Protein AF-0000000080868496 (afdb_homodimer)

Sequence (216 aa):
MDISNVIDEIHELNLTYLLLAQRLISEDRVAAKFRLKIDDEMADLLQELNARQLMKLSRVNQLLCHFGHDSAEQLRQLTHNPREQGLTQFHASLLMASQPAAATATERMDISNVIDEIHELNLTYLLLAQRLISEDRVAAKFRLKIDDEMADLLQELNARQLMKLSRVNQLLCHFGHDSAEQLRQLTHNPREQGLTQFHASLLMASQPAAATATER

Foldseek 3Di:
DPPVVVLVVQLVVQLVVLVVLLVLCVVPVVVSCLVVVHDPVVSVVSVPDDPVNSSVRSNDSDHPDDDPPDDPVNVCCVPVDPVCVVVVVVCVVVVSVPPPDPPPPPPD/DDPVVVLVVQLVVQLVVLVVLLVLCVVPVVVSCLVVVHDPVVSVVSVPDDPVNSSVRSNDSDHPDDDPPDDPVNVCCVPVDPVVVVVVVVVVVVVSVPPPDPPPPPPD

Radius of gyration: 18.24 Å; Cα contacts (8 Å, |Δi|>4): 198; chains: 2; bounding box: 50×51×53 Å

Structure (mmCIF, N/CA/C/O backbone):
data_AF-0000000080868496-model_v1
#
loop_
_entity.id
_entity.type
_entity.pdbx_description
1 polymer 'Flagellar transcriptional regulator FlhD'
#
loop_
_atom_site.group_PDB
_atom_site.id
_atom_site.type_symbol
_atom_site.label_atom_id
_atom_site.label_alt_id
_atom_site.label_comp_id
_atom_site.label_asym_id
_atom_site.label_entity_id
_atom_site.label_seq_id
_atom_site.pdbx_PDB_ins_code
_atom_site.Cartn_x
_atom_site.Cartn_y
_atom_site.Cartn_z
_atom_site.occupancy
_atom_site.B_iso_or_equiv
_atom_site.auth_seq_id
_atom_site.auth_comp_id
_atom_site.auth_asym_id
_atom_site.auth_atom_id
_atom_site.pdbx_PDB_model_num
ATOM 1 N N . MET A 1 1 ? -11.477 20.047 -4.902 1 35.28 1 MET A N 1
ATOM 2 C CA . MET A 1 1 ? -10.82 18.766 -5.059 1 35.28 1 MET A CA 1
ATOM 3 C C . MET A 1 1 ? -11.836 17.625 -5.062 1 35.28 1 MET A C 1
ATOM 5 O O . MET A 1 1 ? -12.609 17.469 -4.117 1 35.28 1 MET A O 1
ATOM 9 N N . ASP A 1 2 ? -12.438 17.188 -6.16 1 50.59 2 ASP A N 1
ATOM 10 C CA . ASP A 1 2 ? -13.602 16.359 -6.426 1 50.59 2 ASP A CA 1
ATOM 11 C C . ASP A 1 2 ? -13.406 14.945 -5.859 1 50.59 2 ASP A C 1
ATOM 13 O O . ASP A 1 2 ? -12.328 14.359 -6 1 50.59 2 ASP A O 1
ATOM 17 N N . ILE A 1 3 ? -14.039 14.578 -4.711 1 55.16 3 ILE A N 1
ATOM 18 C 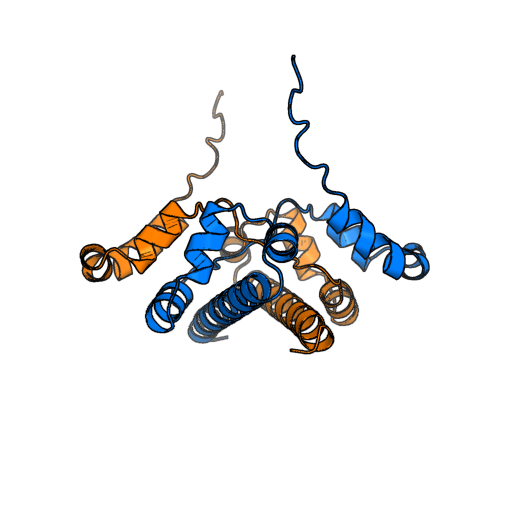CA . ILE A 1 3 ? -14.141 13.273 -4.07 1 55.16 3 ILE A CA 1
ATOM 19 C C . ILE A 1 3 ? -13.953 12.172 -5.109 1 55.16 3 ILE A C 1
ATOM 21 O O . ILE A 1 3 ? -13.305 11.164 -4.84 1 55.16 3 ILE A O 1
ATOM 25 N N . SER A 1 4 ? -14.359 12.391 -6.375 1 62.69 4 SER A N 1
ATOM 26 C CA . SER A 1 4 ? -14.266 11.406 -7.453 1 62.69 4 SER A CA 1
ATOM 27 C C . SER A 1 4 ? -12.812 11.125 -7.816 1 62.69 4 SER A C 1
ATOM 29 O O . SER A 1 4 ? -12.453 9.984 -8.102 1 62.69 4 SER A O 1
ATOM 31 N N . ASN A 1 5 ? -12.023 12.023 -7.406 1 85.56 5 ASN A N 1
ATOM 32 C CA . ASN A 1 5 ? -10.625 11.883 -7.82 1 85.56 5 ASN A CA 1
ATOM 33 C C . ASN A 1 5 ? -9.844 11 -6.855 1 85.56 5 ASN A C 1
ATOM 35 O O . ASN A 1 5 ? -9.039 10.172 -7.281 1 85.56 5 ASN A O 1
ATOM 39 N N . VAL A 1 6 ? -10.367 10.969 -5.652 1 89.25 6 VAL A N 1
ATOM 40 C CA . VAL A 1 6 ? -9.656 10.195 -4.633 1 89.25 6 VAL A CA 1
ATOM 41 C C . VAL A 1 6 ? -9.953 8.711 -4.809 1 89.25 6 VAL A C 1
ATOM 43 O O . VAL A 1 6 ? -9.047 7.879 -4.734 1 89.25 6 VAL A O 1
ATOM 46 N N . ILE A 1 7 ? -11.18 8.438 -5.062 1 90.94 7 ILE A N 1
ATOM 47 C CA . ILE A 1 7 ? -11.586 7.043 -5.207 1 90.94 7 ILE A CA 1
ATOM 48 C C . ILE A 1 7 ? -10.906 6.43 -6.43 1 90.94 7 ILE A C 1
ATOM 50 O O . ILE A 1 7 ? -10.461 5.281 -6.391 1 90.94 7 ILE A O 1
ATOM 54 N N . ASP A 1 8 ? -10.82 7.191 -7.426 1 92.88 8 ASP A N 1
ATOM 55 C CA . ASP A 1 8 ? -10.141 6.703 -8.617 1 92.88 8 ASP A CA 1
ATOM 56 C C . ASP A 1 8 ? -8.664 6.441 -8.344 1 92.88 8 ASP A C 1
ATOM 58 O O . ASP A 1 8 ? -8.086 5.473 -8.844 1 92.88 8 ASP A O 1
ATOM 62 N N . GLU A 1 9 ? -8.102 7.297 -7.59 1 93.5 9 GLU A N 1
ATOM 63 C CA . GLU A 1 9 ? -6.695 7.129 -7.23 1 93.5 9 GLU A CA 1
ATOM 64 C C . GLU A 1 9 ? -6.492 5.891 -6.359 1 93.5 9 GLU A C 1
ATOM 66 O O . GLU A 1 9 ? -5.488 5.184 -6.5 1 93.5 9 GLU A O 1
ATOM 71 N N . ILE A 1 10 ? -7.445 5.656 -5.551 1 94.44 10 ILE A N 1
ATOM 72 C CA . ILE A 1 10 ? -7.391 4.477 -4.695 1 94.44 10 ILE A CA 1
ATOM 73 C C . ILE A 1 10 ? -7.469 3.215 -5.555 1 94.44 10 ILE A C 1
ATOM 75 O O . ILE A 1 10 ? -6.691 2.279 -5.367 1 94.44 10 ILE A O 1
ATOM 79 N N . HIS A 1 11 ? -8.352 3.266 -6.492 1 94.88 11 HIS A N 1
ATOM 80 C CA . HIS A 1 11 ? -8.5 2.121 -7.383 1 94.88 11 HIS A CA 1
ATOM 81 C C . HIS A 1 11 ? -7.211 1.847 -8.148 1 94.88 11 HIS A C 1
ATOM 83 O O . HIS A 1 11 ? -6.805 0.692 -8.297 1 94.88 11 HIS A O 1
ATOM 89 N N . GLU A 1 12 ? -6.609 2.898 -8.594 1 94.81 12 GLU A N 1
ATOM 90 C CA . GLU A 1 12 ? -5.371 2.775 -9.359 1 94.81 12 GLU A CA 1
ATOM 91 C C . GLU A 1 12 ? -4.234 2.246 -8.492 1 94.81 12 GLU A C 1
ATOM 93 O O . GLU A 1 12 ? -3.469 1.38 -8.914 1 94.81 12 GLU A O 1
ATOM 98 N N . LEU A 1 13 ? -4.168 2.764 -7.344 1 95.94 13 LEU A N 1
ATOM 99 C CA . 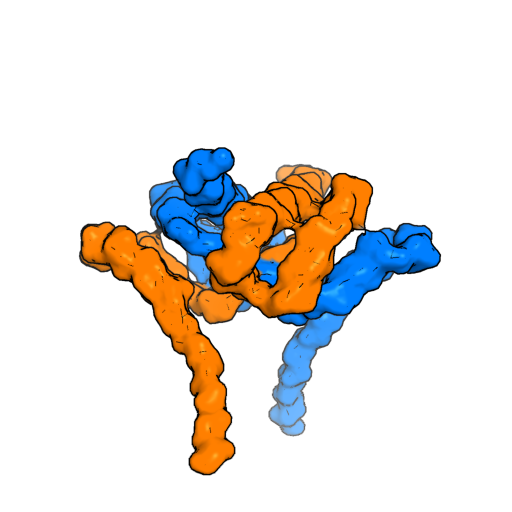LEU A 1 13 ? -3.146 2.32 -6.402 1 95.94 13 LEU A CA 1
ATOM 100 C C . LEU A 1 13 ? -3.338 0.85 -6.043 1 95.94 13 LEU A C 1
ATOM 102 O O . LEU A 1 13 ? -2.373 0.081 -6.031 1 95.94 13 LEU A O 1
ATOM 106 N N . ASN A 1 14 ? -4.562 0.486 -5.773 1 95.06 14 ASN A N 1
ATOM 107 C CA . ASN A 1 14 ? -4.879 -0.911 -5.492 1 95.06 14 ASN A CA 1
ATOM 108 C C . ASN A 1 14 ? -4.438 -1.824 -6.633 1 95.06 14 ASN A C 1
ATOM 110 O O . ASN A 1 14 ? -3.777 -2.838 -6.402 1 95.06 14 ASN A O 1
ATOM 114 N N . LEU A 1 15 ? -4.766 -1.404 -7.824 1 96.25 15 LEU A N 1
ATOM 115 C CA . LEU A 1 15 ? -4.465 -2.244 -8.977 1 96.25 15 LEU A CA 1
ATOM 116 C C . LEU A 1 15 ? -2.959 -2.363 -9.188 1 96.25 15 LEU A C 1
ATOM 118 O O . LEU A 1 15 ? -2.445 -3.461 -9.422 1 96.25 15 LEU A O 1
ATOM 122 N N . THR A 1 16 ? -2.27 -1.276 -9.117 1 95.69 16 THR A N 1
ATOM 123 C CA . THR A 1 16 ? -0.823 -1.269 -9.297 1 95.69 16 THR A CA 1
ATOM 124 C C . THR A 1 16 ? -0.143 -2.158 -8.258 1 95.69 16 THR A C 1
ATOM 126 O O . THR A 1 16 ? 0.798 -2.887 -8.578 1 95.69 16 THR A O 1
ATOM 129 N N . TYR A 1 17 ? -0.612 -2.109 -7.074 1 96.19 17 TYR A N 1
ATOM 130 C CA . TYR A 1 17 ? -0.052 -2.938 -6.012 1 96.19 17 TYR A CA 1
ATOM 131 C C . TYR A 1 17 ? -0.265 -4.418 -6.305 1 96.19 17 TYR A C 1
ATOM 133 O O . TYR A 1 17 ? 0.657 -5.223 -6.16 1 96.19 17 TYR A O 1
ATOM 141 N N . LEU A 1 18 ? -1.413 -4.758 -6.707 1 96.88 18 LEU A N 1
ATOM 142 C CA . LEU A 1 18 ? -1.754 -6.148 -6.984 1 96.88 18 LEU A CA 1
ATOM 143 C C . LEU A 1 18 ? -0.93 -6.691 -8.148 1 96.88 18 LEU A C 1
ATOM 145 O O . LEU A 1 18 ? -0.422 -7.812 -8.086 1 96.88 18 LEU A O 1
ATOM 149 N N . LEU A 1 19 ? -0.792 -5.898 -9.188 1 96.62 19 LEU A N 1
ATOM 150 C CA . LEU A 1 19 ? -0.004 -6.305 -10.344 1 96.62 19 LEU A CA 1
ATOM 151 C C . LEU A 1 19 ? 1.465 -6.473 -9.969 1 96.62 19 LEU A C 1
ATOM 153 O O . LEU A 1 19 ? 2.107 -7.445 -10.383 1 96.62 19 LEU A O 1
ATOM 157 N N . LEU A 1 20 ? 1.937 -5.59 -9.164 1 96.12 20 LEU A N 1
ATOM 158 C CA . LEU A 1 20 ? 3.316 -5.691 -8.703 1 96.12 20 LEU A CA 1
ATOM 159 C C . LEU A 1 20 ? 3.516 -6.945 -7.855 1 96.12 20 LEU A C 1
ATOM 161 O O . LEU A 1 20 ? 4.508 -7.66 -8.023 1 96.12 20 LEU A O 1
ATOM 165 N N . ALA A 1 21 ? 2.566 -7.152 -6.98 1 96.56 21 ALA A N 1
ATOM 166 C CA . ALA A 1 21 ? 2.639 -8.336 -6.129 1 96.56 21 ALA A CA 1
ATOM 167 C C . ALA A 1 21 ? 2.693 -9.609 -6.965 1 96.56 21 ALA A C 1
ATOM 169 O O . ALA A 1 21 ? 3.51 -10.5 -6.703 1 96.56 21 ALA A O 1
ATOM 170 N N . GLN A 1 22 ? 1.871 -9.688 -7.887 1 96.31 22 GLN A N 1
ATOM 171 C CA . GLN A 1 22 ? 1.854 -10.852 -8.766 1 96.31 22 GLN A CA 1
ATOM 172 C C . GLN A 1 22 ? 3.186 -11.016 -9.492 1 96.31 22 GLN A C 1
ATOM 174 O O . GLN A 1 22 ? 3.719 -12.125 -9.578 1 96.31 22 GLN A O 1
ATOM 179 N N . ARG A 1 23 ? 3.648 -9.969 -10.008 1 94.94 23 ARG A N 1
ATOM 180 C CA . ARG A 1 23 ? 4.926 -10.008 -10.711 1 94.94 23 ARG A CA 1
ATOM 181 C C . ARG A 1 23 ? 6.051 -10.461 -9.789 1 94.94 23 ARG A C 1
ATOM 183 O O . ARG A 1 23 ? 6.867 -11.305 -10.164 1 94.94 23 ARG A O 1
ATOM 190 N N . LEU A 1 24 ? 6.086 -9.898 -8.594 1 95.81 24 LEU A N 1
ATOM 191 C CA . LEU A 1 24 ? 7.113 -10.266 -7.625 1 95.81 24 LEU A CA 1
ATOM 192 C C . LEU A 1 24 ? 7.039 -11.75 -7.289 1 95.81 24 LEU A C 1
ATOM 194 O O . LEU A 1 24 ? 8.07 -12.422 -7.199 1 95.81 24 LEU A O 1
ATOM 198 N N . ILE A 1 25 ? 5.859 -12.195 -7.121 1 96.94 25 ILE A N 1
ATOM 199 C CA . ILE A 1 25 ? 5.652 -13.602 -6.766 1 96.94 25 ILE A CA 1
ATOM 200 C C . ILE A 1 25 ? 6.094 -14.492 -7.922 1 96.94 25 ILE A C 1
ATOM 202 O O . ILE A 1 25 ? 6.719 -15.531 -7.703 1 96.94 25 ILE A O 1
ATOM 206 N N . SER A 1 26 ? 5.82 -14.094 -9.125 1 95.75 26 SER A N 1
ATOM 207 C CA . SER A 1 26 ? 6.164 -14.875 -10.305 1 95.75 26 SER A CA 1
ATOM 208 C C . SER A 1 26 ? 7.676 -14.922 -10.516 1 95.75 26 SER A C 1
ATOM 210 O O . SER A 1 26 ? 8.211 -15.93 -10.977 1 95.75 26 SER A O 1
ATOM 212 N N . GLU A 1 27 ? 8.328 -13.867 -10.195 1 94.06 27 GLU A N 1
ATOM 213 C CA . GLU A 1 27 ? 9.773 -13.781 -10.398 1 94.06 27 GLU A CA 1
ATOM 214 C C . GLU A 1 27 ? 10.523 -14.57 -9.328 1 94.06 27 GLU A C 1
ATOM 216 O O . GLU A 1 27 ? 11.406 -15.367 -9.648 1 94.06 27 GLU A O 1
ATOM 221 N N . ASP A 1 28 ? 10.227 -14.273 -8.086 1 95.75 28 ASP A N 1
ATOM 222 C CA . ASP A 1 28 ? 10.82 -14.945 -6.938 1 95.75 28 ASP A CA 1
ATOM 223 C C . ASP A 1 28 ? 9.844 -14.984 -5.766 1 95.75 28 ASP A C 1
ATOM 225 O O . ASP A 1 28 ? 9.758 -14.039 -4.984 1 95.75 28 ASP A O 1
ATOM 229 N N . ARG A 1 29 ? 9.219 -16.062 -5.629 1 96.19 29 ARG A N 1
ATOM 230 C CA . ARG A 1 29 ? 8.141 -16.219 -4.652 1 96.19 29 ARG A CA 1
ATOM 231 C C . ARG A 1 29 ? 8.648 -15.969 -3.236 1 96.19 29 ARG A C 1
ATOM 233 O O . ARG A 1 29 ? 8 -15.289 -2.443 1 96.19 29 ARG A O 1
ATOM 240 N N . VAL A 1 30 ? 9.805 -16.578 -2.957 1 96.19 30 VAL A N 1
ATOM 241 C CA . VAL A 1 30 ? 10.352 -16.5 -1.604 1 96.19 30 VAL A CA 1
ATOM 242 C C . VAL A 1 30 ? 10.68 -15.055 -1.266 1 96.19 30 VAL A C 1
ATOM 244 O O . VAL A 1 30 ? 10.266 -14.547 -0.218 1 96.19 30 VAL A O 1
ATOM 247 N N . ALA A 1 31 ? 11.312 -14.438 -2.129 1 94.38 31 ALA A N 1
ATOM 248 C CA . ALA A 1 31 ? 11.656 -13.031 -1.912 1 94.38 31 ALA A CA 1
ATOM 249 C C . ALA A 1 31 ? 10.406 -12.164 -1.853 1 94.38 31 ALA A C 1
ATOM 251 O O . ALA A 1 31 ? 10.328 -11.227 -1.056 1 94.38 31 ALA A O 1
ATOM 252 N N . ALA A 1 32 ? 9.445 -12.5 -2.703 1 95.62 32 ALA A N 1
ATOM 253 C CA . ALA A 1 32 ? 8.203 -11.727 -2.777 1 95.62 32 ALA A CA 1
ATOM 254 C C . ALA A 1 32 ? 7.457 -11.758 -1.448 1 95.62 32 ALA A C 1
ATOM 256 O O . ALA A 1 32 ? 6.965 -10.734 -0.98 1 95.62 32 ALA A O 1
ATOM 257 N N . LYS A 1 33 ? 7.445 -12.883 -0.856 1 95.62 33 LYS A N 1
ATOM 258 C CA . LYS A 1 33 ? 6.727 -13.023 0.408 1 95.62 33 LYS A CA 1
ATOM 259 C C . LYS A 1 33 ? 7.352 -12.148 1.494 1 95.62 33 LYS A C 1
ATOM 261 O O . LYS A 1 33 ? 6.641 -11.562 2.311 1 95.62 33 LYS A O 1
ATOM 266 N N . PHE A 1 34 ? 8.602 -12.055 1.455 1 92.19 34 PHE A N 1
ATOM 267 C CA . PHE A 1 34 ? 9.297 -11.227 2.432 1 92.19 34 PHE A CA 1
ATOM 268 C C . PHE A 1 34 ? 9.086 -9.742 2.137 1 92.19 34 PHE A C 1
ATOM 270 O O . PHE A 1 34 ? 8.852 -8.953 3.049 1 92.19 34 PHE A O 1
ATOM 277 N N . ARG A 1 35 ? 9.133 -9.391 0.815 1 90.56 35 ARG A N 1
ATOM 278 C CA . ARG A 1 35 ? 8.992 -7.996 0.423 1 90.56 35 ARG A CA 1
ATOM 279 C C . ARG A 1 35 ? 7.574 -7.496 0.682 1 90.56 35 ARG A C 1
ATOM 281 O O . ARG A 1 35 ? 7.383 -6.371 1.148 1 90.56 35 ARG A O 1
ATOM 288 N N . LEU A 1 36 ? 6.652 -8.344 0.394 1 93.94 36 LEU A N 1
ATOM 289 C CA . LEU A 1 36 ? 5.242 -7.992 0.505 1 93.94 36 LEU A CA 1
ATOM 290 C C . LEU A 1 36 ? 4.723 -8.266 1.913 1 93.94 36 LEU A C 1
ATOM 292 O O . LEU A 1 36 ? 3.623 -7.836 2.268 1 93.94 36 LEU A O 1
ATOM 296 N N . LYS A 1 37 ? 5.414 -8.984 2.68 1 91.38 37 LYS A N 1
ATOM 297 C CA . LYS A 1 37 ? 5.043 -9.406 4.027 1 91.38 37 LYS A CA 1
ATOM 298 C C . LYS A 1 37 ? 3.77 -10.242 4.016 1 91.38 37 LYS A C 1
ATOM 300 O O . LYS A 1 37 ? 2.824 -9.953 4.75 1 91.38 37 LYS A O 1
ATOM 305 N N . ILE A 1 38 ? 3.801 -11.242 3.275 1 94.44 38 ILE A N 1
ATOM 306 C CA . ILE A 1 38 ? 2.629 -12.102 3.139 1 94.44 38 ILE A CA 1
ATOM 307 C C . ILE A 1 38 ? 3.029 -13.555 3.355 1 94.44 38 ILE A C 1
ATOM 309 O O . ILE A 1 38 ? 4.203 -13.906 3.223 1 94.44 38 ILE A O 1
ATOM 313 N N . ASP A 1 39 ? 2.012 -14.305 3.752 1 94.44 39 ASP A N 1
ATOM 314 C CA . ASP A 1 39 ? 2.262 -15.727 3.947 1 94.44 39 ASP A CA 1
ATOM 315 C C . ASP A 1 39 ? 1.981 -16.516 2.67 1 94.44 39 ASP A C 1
ATOM 317 O O . ASP A 1 39 ? 1.651 -15.93 1.635 1 94.44 39 ASP A O 1
ATOM 321 N N . ASP A 1 40 ? 2.168 -17.859 2.727 1 96 40 ASP A N 1
ATOM 322 C CA . ASP A 1 40 ? 2.006 -18.734 1.564 1 96 40 ASP A CA 1
ATOM 323 C C . ASP A 1 40 ? 0.576 -18.672 1.032 1 96 40 ASP A C 1
ATOM 325 O O . ASP A 1 40 ? 0.359 -18.688 -0.181 1 96 40 ASP A O 1
ATOM 329 N N . GLU A 1 41 ? -0.303 -18.562 1.937 1 95.06 41 GLU A N 1
ATOM 330 C CA . GLU A 1 41 ? -1.706 -18.547 1.535 1 95.06 41 GLU A CA 1
ATOM 331 C C . GLU A 1 41 ? -2.027 -17.297 0.72 1 95.06 41 GLU A C 1
ATOM 333 O O . GLU A 1 41 ? -2.688 -17.375 -0.319 1 95.06 41 GLU A O 1
ATOM 338 N N . MET A 1 42 ? -1.575 -16.219 1.188 1 95.94 42 MET A N 1
ATOM 339 C CA . MET A 1 42 ? -1.793 -14.961 0.478 1 95.94 42 MET A CA 1
ATOM 340 C C . MET A 1 42 ? -1.063 -14.961 -0.862 1 95.94 42 MET A C 1
ATOM 342 O O . MET A 1 42 ? -1.607 -14.5 -1.869 1 95.94 42 MET A O 1
ATOM 346 N N . ALA A 1 43 ? 0.139 -15.477 -0.84 1 97 43 ALA A N 1
ATOM 347 C CA . ALA A 1 43 ? 0.896 -15.562 -2.088 1 97 43 ALA A CA 1
ATOM 348 C C . ALA A 1 43 ? 0.158 -16.406 -3.123 1 97 43 ALA A C 1
ATOM 350 O O . ALA A 1 43 ? 0.09 -16.031 -4.297 1 97 43 ALA A O 1
ATOM 351 N N . ASP A 1 44 ? -0.397 -17.516 -2.705 1 96.75 44 ASP A N 1
ATOM 352 C CA . ASP A 1 44 ? -1.158 -18.375 -3.6 1 96.75 44 ASP A CA 1
ATOM 353 C C . ASP A 1 44 ? -2.371 -17.656 -4.172 1 96.75 44 ASP A C 1
ATOM 355 O O . ASP A 1 44 ? -2.633 -17.719 -5.375 1 96.75 44 ASP A O 1
ATOM 359 N N . LEU A 1 45 ? -3.049 -16.984 -3.314 1 95.94 45 LEU A N 1
ATOM 360 C CA . LEU A 1 45 ? -4.234 -16.25 -3.742 1 95.94 45 LEU A CA 1
ATOM 361 C C . LEU A 1 45 ? -3.875 -15.203 -4.785 1 95.94 45 LEU A C 1
ATOM 363 O O . LEU A 1 45 ? -4.48 -15.156 -5.859 1 95.94 45 LEU A O 1
ATOM 367 N N . LEU A 1 46 ? -2.945 -14.383 -4.473 1 96.62 46 LEU A N 1
ATOM 368 C CA . LEU A 1 46 ? -2.561 -13.289 -5.359 1 96.62 46 LEU A CA 1
ATOM 369 C C . LEU A 1 46 ? -2.08 -13.82 -6.703 1 96.62 46 LEU A C 1
ATOM 371 O O . LEU A 1 46 ? -2.357 -13.227 -7.746 1 96.62 46 LEU A O 1
ATOM 375 N N . GLN A 1 47 ? -1.388 -14.852 -6.668 1 97 47 GLN A N 1
ATOM 376 C CA . GLN A 1 47 ? -0.846 -15.438 -7.887 1 97 47 GLN A CA 1
ATOM 377 C C . GLN A 1 47 ? -1.96 -15.977 -8.781 1 97 47 GLN A C 1
ATOM 379 O O . GLN A 1 47 ? -1.833 -15.969 -10.008 1 97 47 GLN A O 1
ATOM 384 N N . GLU A 1 48 ? -2.973 -16.297 -8.188 1 95.62 48 GLU A N 1
ATOM 385 C CA . GLU A 1 48 ? -4.031 -16.969 -8.93 1 95.62 48 GLU A CA 1
ATOM 386 C C . GLU A 1 48 ? -5.051 -15.984 -9.469 1 95.62 48 GLU A C 1
ATOM 388 O O . GLU A 1 48 ? -5.871 -16.328 -10.328 1 95.62 48 GLU A O 1
ATOM 393 N N . LEU A 1 49 ? -5.047 -14.836 -8.969 1 95.56 49 LEU A N 1
ATOM 394 C CA . LEU A 1 49 ? -6.02 -13.852 -9.43 1 95.56 49 LEU A CA 1
ATOM 395 C C . LEU A 1 49 ? -5.852 -13.57 -10.914 1 95.56 49 LEU A C 1
ATOM 397 O O . LEU A 1 49 ? -4.734 -13.336 -11.391 1 95.56 49 LEU A O 1
ATOM 401 N N . ASN A 1 50 ? -6.883 -13.641 -11.656 1 95.06 50 ASN A N 1
ATOM 402 C CA . ASN A 1 50 ? -6.863 -13.242 -13.062 1 95.06 50 ASN A CA 1
ATOM 403 C C . ASN A 1 50 ? -7.191 -11.766 -13.227 1 95.06 50 ASN A C 1
ATOM 405 O O . ASN A 1 50 ? -7.441 -11.062 -12.25 1 95.06 50 ASN A O 1
ATOM 409 N N . ALA A 1 51 ? -7.191 -11.344 -14.422 1 94 51 ALA A N 1
ATOM 410 C CA . ALA A 1 51 ? -7.355 -9.914 -14.703 1 94 51 ALA A CA 1
ATOM 411 C C . ALA A 1 51 ? -8.688 -9.398 -14.156 1 94 51 ALA A C 1
ATOM 413 O O . ALA A 1 51 ? -8.742 -8.32 -13.562 1 94 51 ALA A O 1
ATOM 414 N N . ARG A 1 52 ? -9.727 -10.156 -14.297 1 93.94 52 ARG A N 1
ATOM 415 C CA . ARG A 1 52 ? -11.055 -9.75 -13.836 1 93.94 52 ARG A CA 1
ATOM 416 C C . ARG A 1 52 ? -11.086 -9.625 -12.312 1 93.94 52 ARG A C 1
ATOM 418 O O . ARG A 1 52 ? -11.641 -8.664 -11.781 1 93.94 52 ARG A O 1
ATOM 425 N N . GLN A 1 53 ? -10.523 -10.578 -11.633 1 93.81 53 GLN A N 1
ATOM 426 C CA . GLN A 1 53 ? -10.5 -10.586 -10.18 1 93.81 53 GLN A CA 1
ATOM 427 C C . GLN A 1 53 ? -9.633 -9.453 -9.633 1 93.81 53 GLN A C 1
ATOM 429 O O . GLN A 1 53 ? -9.961 -8.844 -8.617 1 93.81 53 GLN A O 1
ATOM 434 N N . LEU A 1 54 ? -8.516 -9.219 -10.336 1 96 54 LEU A N 1
ATOM 435 C CA . LEU A 1 54 ? -7.656 -8.102 -9.977 1 96 54 LEU A CA 1
ATOM 436 C C . LEU A 1 54 ? -8.422 -6.781 -10.055 1 96 54 LEU A C 1
ATOM 438 O O . LEU A 1 54 ? -8.336 -5.949 -9.148 1 96 54 LEU A O 1
ATOM 442 N N . MET A 1 55 ? -9.141 -6.602 -11.117 1 95.62 55 MET A N 1
ATOM 443 C CA . MET A 1 55 ? -9.914 -5.379 -11.312 1 95.62 55 MET A CA 1
ATOM 444 C C . MET A 1 55 ? -11.008 -5.246 -10.258 1 95.62 55 MET A C 1
ATOM 446 O O . MET A 1 55 ? -11.219 -4.164 -9.711 1 95.62 55 MET A O 1
ATOM 450 N N . LYS A 1 56 ? -11.594 -6.316 -10.008 1 93.81 56 LYS A N 1
ATOM 451 C CA . LYS A 1 56 ? -12.648 -6.312 -9 1 93.81 56 LYS A CA 1
ATOM 452 C C . LYS A 1 56 ? -12.109 -5.91 -7.633 1 93.81 56 LYS A C 1
ATOM 454 O O . LYS A 1 56 ? -12.672 -5.043 -6.965 1 93.81 56 LYS A O 1
ATOM 459 N N . LEU A 1 57 ? -11.094 -6.512 -7.277 1 94 57 LEU A N 1
ATOM 460 C CA . LEU A 1 57 ? -10.477 -6.242 -5.984 1 94 57 LEU A CA 1
ATOM 461 C C . LEU A 1 57 ? -9.938 -4.816 -5.922 1 94 57 LEU A C 1
ATOM 463 O O . LEU A 1 57 ? -9.953 -4.188 -4.859 1 94 57 LEU A O 1
ATOM 467 N N . SER A 1 58 ? -9.453 -4.301 -7.094 1 95 58 SER A N 1
ATOM 468 C CA . SER A 1 58 ? -8.859 -2.967 -7.129 1 95 58 SER A CA 1
ATOM 469 C C . SER A 1 58 ? -9.922 -1.884 -6.977 1 95 58 SER A C 1
ATOM 471 O O . SER A 1 58 ? -9.617 -0.748 -6.613 1 95 58 SER A O 1
ATOM 473 N N . ARG A 1 59 ? -11.188 -2.221 -7.184 1 92.19 59 ARG A N 1
ATOM 474 C CA . ARG A 1 59 ? -12.25 -1.221 -7.25 1 92.19 59 ARG A CA 1
ATOM 475 C C . ARG A 1 59 ? -12.961 -1.092 -5.91 1 92.19 59 ARG A C 1
ATOM 477 O O . ARG A 1 59 ? -14 -0.428 -5.816 1 92.19 59 ARG A O 1
ATOM 484 N N . VAL A 1 60 ? -12.383 -1.719 -4.945 1 86.62 60 VAL A N 1
ATOM 485 C CA . VAL A 1 60 ? -12.922 -1.471 -3.611 1 86.62 60 VAL A CA 1
ATOM 486 C C . VAL A 1 60 ? -12.633 -0.031 -3.195 1 86.62 60 VAL A C 1
ATOM 488 O O . VAL A 1 60 ? -11.609 0.537 -3.582 1 86.62 60 VAL A O 1
ATOM 491 N N . ASN A 1 61 ? -13.484 0.617 -2.447 1 86.06 61 ASN A N 1
ATOM 492 C CA . ASN A 1 61 ? -13.367 2.027 -2.096 1 86.06 61 ASN A CA 1
ATOM 493 C C . ASN A 1 61 ? -12.398 2.236 -0.933 1 86.06 61 ASN A C 1
ATOM 495 O O . ASN A 1 61 ? -12.25 3.355 -0.439 1 86.06 61 ASN A O 1
ATOM 499 N N . GLN A 1 62 ? -11.742 1.097 -0.617 1 87.69 62 GLN A N 1
ATOM 500 C CA . GLN A 1 62 ? -10.773 1.182 0.466 1 87.69 62 GLN A CA 1
ATOM 501 C C . GLN A 1 62 ? -9.383 0.772 -0.013 1 87.69 62 GLN A C 1
ATOM 503 O O . GLN A 1 62 ? -9.25 -0.011 -0.957 1 87.69 62 GLN A O 1
ATOM 508 N N . LEU A 1 63 ? -8.422 1.355 0.613 1 92.06 63 LEU A N 1
ATOM 509 C CA . LEU A 1 63 ? -7.055 0.924 0.339 1 92.06 63 LEU A CA 1
ATOM 510 C C . LEU A 1 63 ? -6.836 -0.514 0.795 1 92.06 63 LEU A C 1
ATOM 512 O O . LEU A 1 63 ? -7.25 -0.891 1.894 1 92.06 63 LEU A O 1
ATOM 516 N N . LEU A 1 64 ? -6.152 -1.262 -0.069 1 91.5 64 LEU A N 1
ATOM 517 C CA . LEU A 1 64 ? -5.879 -2.654 0.266 1 91.5 64 LEU A CA 1
ATOM 518 C C . LEU A 1 64 ? -4.637 -2.77 1.141 1 91.5 64 LEU A C 1
ATOM 520 O O . LEU A 1 64 ? -4.496 -3.727 1.904 1 91.5 64 LEU A O 1
ATOM 524 N N . CYS A 1 65 ? -3.744 -1.88 0.938 1 91.19 65 CYS A N 1
ATOM 525 C CA . CYS A 1 65 ? -2.49 -1.901 1.681 1 91.19 65 CYS A CA 1
ATOM 526 C C . CYS A 1 65 ? -2.357 -0.666 2.562 1 91.19 65 CYS A C 1
ATOM 528 O O . CYS A 1 65 ? -2.84 0.411 2.209 1 91.19 65 CYS A O 1
ATOM 530 N N . HIS A 1 66 ? -1.812 -0.837 3.725 1 90.69 66 HIS A N 1
ATOM 531 C CA . HIS A 1 66 ? -1.672 0.226 4.715 1 90.69 66 HIS A CA 1
ATOM 532 C C . HIS A 1 66 ? -0.27 0.239 5.312 1 90.69 66 HIS A C 1
ATOM 534 O O . HIS A 1 66 ? 0.505 -0.699 5.113 1 90.69 66 HIS A O 1
ATOM 540 N N . PHE A 1 67 ? -0.135 1.428 5.918 1 87.12 67 PHE A N 1
ATOM 541 C CA . PHE A 1 67 ? 1.169 1.536 6.562 1 87.12 67 PHE A CA 1
ATOM 542 C C . PHE A 1 67 ? 1.36 0.424 7.586 1 87.12 67 PHE A C 1
ATOM 544 O O . PHE A 1 67 ? 0.451 0.126 8.367 1 87.12 67 PHE A O 1
ATOM 551 N N . GLY A 1 68 ? 2.109 -0.504 7.297 1 71.38 68 GLY A N 1
ATOM 552 C CA . GLY A 1 68 ? 2.395 -1.613 8.195 1 71.38 68 GLY A CA 1
ATOM 553 C C . GLY A 1 68 ? 2.615 -1.178 9.633 1 71.38 68 GLY A C 1
ATOM 554 O O . GLY A 1 68 ? 2.066 -0.165 10.07 1 71.38 68 GLY A O 1
ATOM 555 N N . HIS A 1 69 ? 3.422 -2 10.266 1 67.19 69 HIS A N 1
ATOM 556 C CA . HIS A 1 69 ? 3.695 -1.812 11.688 1 67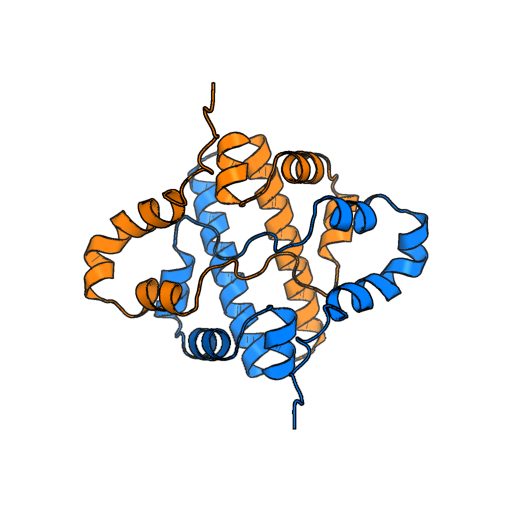.19 69 HIS A CA 1
ATOM 557 C C . HIS A 1 69 ? 4.742 -0.725 11.906 1 67.19 69 HIS A C 1
ATOM 559 O O . HIS A 1 69 ? 5.082 -0.406 13.047 1 67.19 69 HIS A O 1
ATOM 565 N N . ASP A 1 70 ? 5.031 -0.163 10.82 1 71.56 70 ASP A N 1
ATOM 566 C CA . ASP A 1 70 ? 6.039 0.878 11 1 71.56 70 ASP A CA 1
ATOM 567 C C . ASP A 1 70 ? 5.449 2.092 11.711 1 71.56 70 ASP A C 1
ATOM 569 O O . ASP A 1 70 ? 4.367 2.562 11.367 1 71.56 70 ASP A O 1
ATOM 573 N N . SER A 1 71 ? 6.164 2.451 12.656 1 78.69 71 SER A N 1
ATOM 574 C CA . SER A 1 71 ? 5.766 3.617 13.438 1 78.69 71 SER A CA 1
ATOM 575 C C . SER A 1 71 ? 6.176 4.914 12.742 1 78.69 71 SER A C 1
ATOM 577 O O . SER A 1 71 ? 7.051 4.91 11.875 1 78.69 71 SER A O 1
ATOM 579 N N . ALA A 1 72 ? 5.492 5.906 13.094 1 88.69 72 ALA A N 1
ATOM 580 C CA . ALA A 1 72 ? 5.867 7.242 12.633 1 88.69 72 ALA A CA 1
ATOM 581 C C . ALA A 1 72 ? 7.332 7.539 12.945 1 88.69 72 ALA A C 1
ATOM 583 O O . ALA A 1 72 ? 8.023 8.18 12.148 1 88.69 72 ALA A O 1
ATOM 584 N N . GLU A 1 73 ? 7.738 6.996 14.047 1 86.25 73 GLU A N 1
ATOM 585 C CA . GLU A 1 73 ? 9.117 7.227 14.469 1 86.25 73 GLU A CA 1
ATOM 586 C C . GLU A 1 73 ? 10.102 6.586 13.492 1 86.25 73 GLU A C 1
ATOM 588 O O . GLU A 1 73 ? 11.141 7.176 13.18 1 86.25 73 GLU A O 1
ATOM 593 N N . GLN A 1 74 ? 9.836 5.516 13.086 1 87.25 74 GLN A N 1
ATOM 594 C CA . GLN A 1 74 ? 10.688 4.824 12.125 1 87.25 74 GLN A CA 1
ATOM 595 C C . GLN A 1 74 ? 10.781 5.598 10.812 1 87.25 74 GLN A C 1
ATOM 597 O O . GLN A 1 74 ? 11.867 5.742 10.242 1 87.25 74 GLN A O 1
ATOM 602 N N . LEU A 1 75 ? 9.719 6.141 10.391 1 89.69 75 LEU A N 1
ATOM 603 C CA . LEU A 1 75 ? 9.711 6.906 9.148 1 89.69 75 LEU A CA 1
ATOM 604 C C . LEU A 1 75 ? 10.422 8.242 9.328 1 89.69 75 LEU A C 1
ATOM 606 O O . LEU A 1 75 ? 11.07 8.734 8.406 1 89.69 75 LEU A O 1
ATOM 610 N N . ARG A 1 76 ? 10.242 8.797 10.461 1 89.94 76 ARG A N 1
ATOM 611 C CA . ARG A 1 76 ? 10.898 10.062 10.766 1 89.94 76 ARG A CA 1
ATOM 612 C C . ARG A 1 76 ? 12.414 9.922 10.68 1 89.94 76 ARG A C 1
ATOM 614 O O . ARG A 1 76 ? 13.102 10.836 10.219 1 89.94 76 ARG A O 1
ATOM 621 N N . GLN A 1 77 ? 12.883 8.82 11.125 1 87.75 77 GLN A N 1
ATOM 622 C CA . GLN A 1 77 ? 14.32 8.562 11.078 1 87.75 77 GLN A CA 1
ATOM 623 C C . GLN A 1 77 ? 14.828 8.523 9.641 1 87.75 77 GLN A C 1
ATOM 625 O O . GLN A 1 77 ? 15.961 8.914 9.367 1 87.75 77 GLN A O 1
ATOM 630 N N . LEU A 1 78 ? 14.016 8.102 8.836 1 86 78 LEU A N 1
ATOM 631 C CA . LEU A 1 78 ? 14.391 7.988 7.43 1 86 78 LEU A CA 1
ATOM 632 C C . LEU A 1 78 ? 14.312 9.344 6.734 1 86 78 LEU A C 1
ATOM 634 O O . LEU A 1 78 ? 14.922 9.539 5.68 1 86 78 LEU A O 1
ATOM 638 N N . THR A 1 79 ? 13.641 10.281 7.324 1 88 79 THR A N 1
ATOM 639 C CA . THR A 1 79 ? 13.391 11.523 6.605 1 88 79 THR A CA 1
ATOM 640 C C . THR A 1 79 ? 14.102 12.695 7.281 1 88 79 THR A C 1
ATOM 642 O O . THR A 1 79 ? 14.367 13.711 6.645 1 88 79 THR A O 1
ATOM 645 N N . HIS A 1 80 ? 14.258 12.789 8.547 1 79.44 80 HIS A N 1
ATOM 646 C CA . HIS A 1 80 ? 14.797 13.938 9.266 1 79.44 80 HIS A CA 1
ATOM 647 C C . HIS A 1 80 ? 16.266 13.727 9.617 1 79.44 80 HIS A C 1
ATOM 649 O O . HIS A 1 80 ? 16.953 14.656 10.047 1 79.44 80 HIS A O 1
ATOM 655 N N . ASN A 1 81 ? 16.734 12.523 9.695 1 65.81 81 ASN A N 1
ATOM 656 C CA . ASN A 1 81 ? 18.125 12.367 10.102 1 65.81 81 ASN A CA 1
ATOM 657 C C . ASN A 1 81 ? 19.094 12.547 8.93 1 65.81 81 ASN A C 1
ATOM 659 O O . ASN A 1 81 ? 19.219 11.648 8.094 1 65.81 81 ASN A O 1
ATOM 663 N N . PRO A 1 82 ? 19.531 13.719 8.789 1 55.03 82 PRO A N 1
ATOM 664 C CA . PRO A 1 82 ? 20.562 13.984 7.773 1 55.03 82 PRO A CA 1
ATOM 665 C C . PRO A 1 82 ? 21.75 13.039 7.875 1 55.03 82 PRO A C 1
ATOM 667 O O . PRO A 1 82 ? 22.406 12.758 6.871 1 55.03 82 PRO A O 1
ATOM 670 N N . ARG A 1 83 ? 22.281 12.961 9.055 1 51.25 83 ARG A N 1
ATOM 671 C CA . ARG A 1 83 ? 23.516 12.188 9.227 1 51.25 83 ARG A CA 1
ATOM 672 C C . ARG A 1 83 ? 23.328 10.766 8.703 1 51.25 83 ARG A C 1
ATOM 674 O O . ARG A 1 83 ? 24.281 10.164 8.188 1 51.25 83 ARG A O 1
ATOM 681 N N . GLU A 1 84 ? 22.266 10.141 9.039 1 48.34 84 GLU A N 1
ATOM 682 C CA . GLU A 1 84 ? 22 8.773 8.602 1 48.34 84 GLU A CA 1
ATOM 683 C C . GLU A 1 84 ? 21.719 8.711 7.102 1 48.34 84 GLU A C 1
ATOM 685 O O . GLU A 1 84 ? 21.688 7.629 6.516 1 48.34 84 GLU A O 1
ATOM 690 N N . GLN A 1 85 ? 21.266 9.75 6.48 1 48.81 85 GLN A N 1
ATOM 691 C CA . GLN A 1 85 ? 21.125 9.828 5.027 1 48.81 85 GLN A CA 1
ATOM 692 C C . GLN A 1 85 ? 22.422 9.445 4.328 1 48.81 85 GLN A C 1
ATOM 694 O O . GLN A 1 85 ? 22.406 8.828 3.262 1 48.81 85 GLN A O 1
ATOM 699 N N . GLY A 1 86 ? 23.406 10.016 4.797 1 44.19 86 GLY A N 1
ATOM 700 C CA . GLY A 1 86 ? 24.656 9.531 4.25 1 44.19 86 GLY A CA 1
ATOM 701 C C . GLY A 1 86 ? 24.844 8.039 4.41 1 44.19 86 GLY A C 1
ATOM 702 O O . GLY A 1 86 ? 25.266 7.355 3.475 1 44.19 86 GLY A O 1
ATOM 703 N N . LEU A 1 87 ? 24.828 7.426 5.625 1 42.34 87 LEU A N 1
ATOM 704 C CA . LEU A 1 87 ? 25.031 6.02 5.945 1 42.34 87 LEU A CA 1
ATOM 705 C C . LEU A 1 87 ? 23.75 5.219 5.695 1 42.34 87 LEU A C 1
ATOM 707 O O . LEU A 1 87 ? 23.812 4.035 5.348 1 42.34 87 LEU A O 1
ATOM 711 N N . THR A 1 88 ? 22.578 5.691 5.883 1 42.5 88 THR A N 1
ATOM 712 C CA . THR A 1 88 ? 21.281 5.023 5.879 1 42.5 88 THR A CA 1
ATOM 713 C C . THR A 1 88 ? 20.875 4.645 4.461 1 42.5 88 THR A C 1
ATOM 715 O O . THR A 1 88 ? 19.906 3.896 4.266 1 42.5 88 THR A O 1
ATOM 718 N N . GLN A 1 89 ? 21.281 5.273 3.516 1 45.06 89 GLN A N 1
ATOM 719 C CA . GLN A 1 89 ? 21.047 4.621 2.236 1 45.06 89 GLN A CA 1
ATOM 720 C C . GLN A 1 89 ? 21.453 3.148 2.283 1 45.06 89 GLN A C 1
ATOM 722 O O . GLN A 1 89 ? 20.766 2.293 1.71 1 45.06 89 GLN A O 1
ATOM 727 N N . PHE A 1 90 ? 22.547 2.889 2.875 1 42.19 90 PHE A N 1
ATOM 728 C CA . PHE A 1 90 ? 22.984 1.502 2.975 1 42.19 90 PHE A CA 1
ATOM 729 C C . PHE A 1 90 ? 22.141 0.736 3.984 1 42.19 90 PHE A C 1
ATOM 731 O O . PHE A 1 90 ? 21.781 -0.424 3.758 1 42.19 90 PHE A O 1
ATOM 738 N N . HIS A 1 91 ? 21.844 1.271 5.18 1 46.16 91 HIS A N 1
ATOM 739 C CA . HIS A 1 91 ? 21.234 0.565 6.301 1 46.16 91 HIS A CA 1
ATOM 740 C C . HIS A 1 91 ? 19.719 0.411 6.098 1 46.16 91 HIS A C 1
ATOM 742 O O . HIS A 1 91 ? 19.141 -0.61 6.477 1 46.16 91 HIS A O 1
ATOM 748 N N . ALA A 1 92 ? 18.984 1.285 5.617 1 42.19 92 ALA A N 1
ATOM 749 C CA . ALA A 1 92 ? 17.547 1.123 5.449 1 42.19 92 ALA A CA 1
ATOM 750 C C . ALA A 1 92 ? 17.219 -0.141 4.656 1 42.19 92 ALA A C 1
ATOM 752 O O . ALA A 1 92 ? 16.203 -0.786 4.891 1 42.19 92 ALA A O 1
ATOM 753 N N . SER A 1 93 ? 18.141 -0.51 3.758 1 40.16 93 SER A N 1
ATOM 754 C CA . SER A 1 93 ? 17.969 -1.796 3.09 1 40.16 93 SER A CA 1
ATOM 755 C C . SER A 1 93 ? 18.031 -2.949 4.086 1 40.16 93 SER A C 1
ATOM 757 O O . SER A 1 93 ? 17.359 -3.967 3.906 1 40.16 93 SER A O 1
ATOM 759 N N . LEU A 1 94 ? 18.891 -2.773 5.129 1 43.66 94 LEU A N 1
ATOM 760 C CA . LEU A 1 94 ? 19.078 -3.877 6.062 1 43.66 94 LEU A CA 1
ATOM 761 C C . LEU A 1 94 ? 17.938 -3.939 7.07 1 43.66 94 LEU A C 1
ATOM 763 O O . LEU A 1 94 ? 17.5 -5.027 7.465 1 43.66 94 LEU A O 1
ATOM 767 N N . LEU A 1 95 ? 17.562 -2.857 7.645 1 40.06 95 LEU A N 1
ATOM 768 C CA . LEU A 1 95 ? 16.562 -2.871 8.711 1 40.06 95 LEU A CA 1
ATOM 769 C C . LEU A 1 95 ? 15.25 -3.467 8.219 1 40.06 95 LEU A C 1
ATOM 771 O O . LEU A 1 95 ? 14.609 -4.242 8.938 1 40.06 95 LEU A O 1
ATOM 775 N N . MET A 1 96 ? 14.781 -2.967 7.113 1 37.72 96 MET A N 1
ATOM 776 C CA . MET A 1 96 ? 13.531 -3.553 6.648 1 37.72 96 MET A CA 1
ATOM 777 C C . MET A 1 96 ? 13.695 -5.039 6.355 1 37.72 96 MET A C 1
ATOM 779 O O . MET A 1 96 ? 12.711 -5.773 6.27 1 37.72 96 MET A O 1
ATOM 783 N N . ALA A 1 97 ? 14.938 -5.441 6.133 1 39.41 97 ALA A N 1
ATOM 784 C CA . ALA A 1 97 ? 15.227 -6.855 5.922 1 39.41 97 ALA A CA 1
ATOM 785 C C . ALA A 1 97 ? 15.234 -7.621 7.242 1 39.41 97 ALA A C 1
ATOM 787 O O . ALA A 1 97 ? 14.961 -8.82 7.273 1 39.41 97 ALA A O 1
ATOM 788 N N . SER A 1 98 ? 15.656 -7 8.289 1 38.69 98 SER A N 1
ATOM 789 C CA . SER A 1 98 ? 15.977 -7.727 9.516 1 38.69 98 SER A CA 1
ATOM 790 C C . SER A 1 98 ? 14.711 -8.078 10.289 1 38.69 98 SER A C 1
ATOM 792 O O . SER A 1 98 ? 14.773 -8.477 11.461 1 38.69 98 SER A O 1
ATOM 794 N N . GLN A 1 99 ? 13.562 -7.859 9.859 1 39.47 99 GLN A N 1
ATOM 795 C CA . GLN A 1 99 ? 12.523 -8.328 10.773 1 39.47 99 GLN A CA 1
ATOM 796 C C . GLN A 1 99 ? 12.648 -9.828 11.031 1 39.47 99 GLN A C 1
ATOM 798 O O . GLN A 1 99 ? 12.727 -10.617 10.086 1 39.47 99 GLN A O 1
ATOM 803 N N . PRO A 1 100 ? 13.109 -10.211 12.305 1 35.72 100 PRO A N 1
ATOM 804 C CA . PRO A 1 100 ? 13.445 -11.562 12.766 1 35.72 100 PRO A CA 1
ATOM 805 C C . PRO A 1 100 ? 12.383 -12.594 12.398 1 35.72 100 PRO A C 1
ATOM 807 O O . PRO A 1 100 ? 11.188 -12.281 12.406 1 35.72 100 PRO A O 1
ATOM 810 N N . ALA A 1 101 ? 12.633 -13.562 11.539 1 35.38 101 ALA A N 1
ATOM 811 C CA . ALA A 1 101 ? 11.906 -14.82 11.352 1 35.38 101 ALA A CA 1
ATOM 812 C C . ALA A 1 101 ? 11.477 -15.406 12.695 1 35.38 101 ALA A C 1
ATOM 814 O O . ALA A 1 101 ? 12.18 -15.25 13.703 1 35.38 101 ALA A O 1
ATOM 815 N N . ALA A 1 102 ? 10.203 -15.719 12.953 1 33.53 102 ALA A N 1
ATOM 816 C CA . ALA A 1 102 ? 9.75 -16.484 14.117 1 33.53 102 ALA A CA 1
ATOM 817 C C . ALA A 1 102 ? 10.711 -17.609 14.438 1 33.53 102 ALA A C 1
ATOM 819 O O . ALA A 1 102 ? 11.289 -18.234 13.539 1 33.53 102 ALA A O 1
ATOM 820 N N . ALA A 1 103 ? 11.203 -17.625 15.695 1 36.84 103 ALA A N 1
ATOM 821 C CA . ALA A 1 103 ? 11.906 -18.672 16.422 1 36.84 103 ALA A CA 1
ATOM 822 C C . ALA A 1 103 ? 11.203 -20.016 16.266 1 36.84 103 ALA A C 1
ATOM 82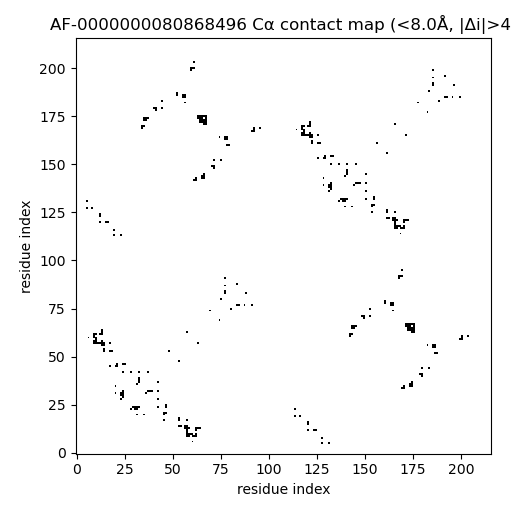4 O O . ALA A 1 103 ? 10.055 -20.172 16.688 1 36.84 103 ALA A O 1
ATOM 825 N N . THR A 1 104 ? 11.289 -20.672 15.141 1 31 104 THR A N 1
ATOM 826 C CA . THR A 1 104 ? 10.82 -22.047 15.117 1 31 104 THR A CA 1
ATOM 827 C C . THR A 1 104 ? 11.422 -22.844 16.266 1 31 104 THR A C 1
ATOM 829 O O . THR A 1 104 ? 12.633 -22.781 16.516 1 31 104 THR A O 1
ATOM 832 N N . ALA A 1 105 ? 10.617 -23.203 17.438 1 38.69 105 ALA A N 1
ATOM 833 C CA . ALA A 1 105 ? 10.75 -24.094 18.578 1 38.69 105 ALA A CA 1
ATOM 834 C C . ALA A 1 105 ? 11.281 -25.453 18.156 1 38.69 105 ALA A C 1
ATOM 836 O O . ALA A 1 105 ? 10.641 -26.172 17.375 1 38.69 105 ALA A O 1
ATOM 837 N N . THR A 1 106 ? 12.609 -25.516 17.938 1 32.38 106 THR A N 1
ATOM 838 C CA . THR A 1 106 ? 13.219 -26.844 17.859 1 32.38 106 THR A CA 1
ATOM 839 C C . THR A 1 106 ? 12.953 -27.641 19.141 1 32.38 106 THR A C 1
ATOM 841 O O . THR A 1 106 ? 13.578 -27.391 20.172 1 32.38 106 THR A O 1
ATOM 844 N N . GLU A 1 107 ? 11.883 -27.438 20 1 30.73 107 GLU A N 1
ATOM 845 C CA . GLU A 1 107 ? 11.922 -28.422 21.078 1 30.73 107 GLU A CA 1
ATOM 846 C C . GLU A 1 107 ? 11.906 -29.844 20.531 1 30.73 107 GLU A C 1
ATOM 848 O O . GLU A 1 107 ? 10.953 -30.266 19.875 1 30.73 107 GLU A O 1
ATOM 853 N N . ARG A 1 108 ? 13.078 -30.375 19.828 1 23.66 108 ARG A N 1
ATOM 854 C CA . ARG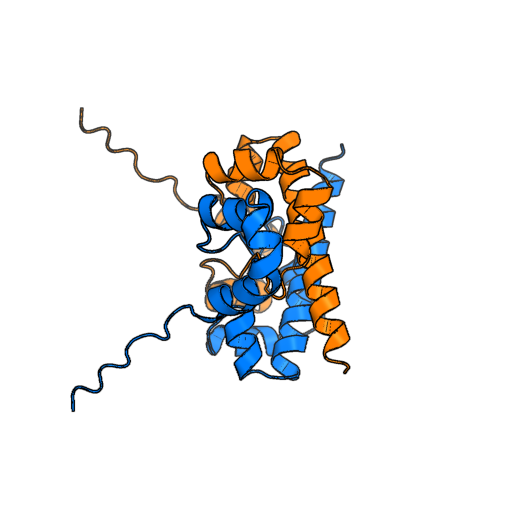 A 1 108 ? 13.188 -31.797 20.172 1 23.66 108 ARG A CA 1
ATOM 855 C C . ARG A 1 108 ? 13.609 -31.969 21.625 1 23.66 108 ARG A C 1
ATOM 857 O O . ARG A 1 108 ? 14.43 -31.203 22.141 1 23.66 108 ARG A O 1
ATOM 864 N N . MET B 1 1 ? 13.07 -10.031 -17.359 1 35.62 1 MET B N 1
ATOM 865 C CA . MET B 1 1 ? 12.359 -9.047 -16.547 1 35.62 1 MET B CA 1
ATOM 866 C C . MET B 1 1 ? 13.305 -8.336 -15.594 1 35.62 1 MET B C 1
ATOM 868 O O . MET B 1 1 ? 13.961 -8.984 -14.773 1 35.62 1 MET B O 1
ATOM 872 N N . ASP B 1 2 ? 13.984 -7.238 -15.914 1 50.47 2 ASP B N 1
ATOM 873 C CA . ASP B 1 2 ? 15.133 -6.539 -15.344 1 50.47 2 ASP B CA 1
ATOM 874 C C . ASP B 1 2 ? 14.828 -6.047 -13.93 1 50.47 2 ASP B C 1
ATOM 876 O O . ASP B 1 2 ? 13.742 -5.516 -13.672 1 50.47 2 ASP B O 1
ATOM 880 N N . ILE B 1 3 ? 15.359 -6.699 -12.859 1 54.53 3 ILE B N 1
ATOM 881 C CA . ILE B 1 3 ? 15.352 -6.332 -11.445 1 54.53 3 ILE B CA 1
ATOM 882 C C . ILE B 1 3 ? 15.203 -4.816 -11.312 1 54.53 3 ILE B C 1
ATOM 884 O O . ILE B 1 3 ? 14.492 -4.336 -10.43 1 54.53 3 ILE B O 1
ATOM 888 N N . SER B 1 4 ? 15.734 -4.016 -12.258 1 62.22 4 SER B N 1
ATOM 889 C CA . SER B 1 4 ? 15.695 -2.559 -12.227 1 62.22 4 SER B CA 1
ATOM 890 C C . SER B 1 4 ? 14.266 -2.043 -12.383 1 62.22 4 SER B C 1
ATOM 892 O O . SER B 1 4 ? 13.883 -1.064 -11.734 1 62.22 4 SER B O 1
ATOM 894 N N . ASN B 1 5 ? 13.469 -2.908 -12.852 1 85.5 5 ASN B N 1
ATOM 895 C CA . ASN B 1 5 ? 12.117 -2.457 -13.141 1 85.5 5 ASN B CA 1
ATOM 896 C C . ASN B 1 5 ? 11.211 -2.572 -11.922 1 85.5 5 ASN B C 1
ATOM 898 O O . ASN B 1 5 ? 10.414 -1.676 -11.648 1 85.5 5 ASN B O 1
ATOM 902 N N . VAL B 1 6 ? 11.617 -3.475 -11.055 1 89.06 6 VAL B N 1
ATOM 903 C CA . VAL B 1 6 ? 10.797 -3.707 -9.875 1 89.06 6 VAL B CA 1
ATOM 904 C C . VAL B 1 6 ? 11.047 -2.607 -8.844 1 89.06 6 VAL B C 1
ATOM 906 O O . VAL B 1 6 ? 10.102 -2.078 -8.25 1 89.06 6 VAL B O 1
ATOM 909 N N . ILE B 1 7 ? 12.273 -2.283 -8.703 1 90.81 7 ILE B N 1
ATOM 910 C CA . ILE B 1 7 ? 12.633 -1.273 -7.711 1 90.81 7 ILE B CA 1
ATOM 911 C C . ILE B 1 7 ? 12.047 0.076 -8.109 1 90.81 7 ILE B C 1
ATOM 913 O O . ILE B 1 7 ? 11.555 0.822 -7.262 1 90.81 7 ILE B O 1
ATOM 917 N N . ASP B 1 8 ? 12.078 0.333 -9.336 1 92.81 8 ASP B N 1
ATOM 918 C CA . ASP B 1 8 ? 11.484 1.58 -9.812 1 92.81 8 ASP B CA 1
ATOM 919 C C . ASP B 1 8 ? 9.977 1.602 -9.562 1 92.81 8 ASP B C 1
ATOM 921 O O . ASP B 1 8 ? 9.414 2.641 -9.211 1 92.81 8 ASP B O 1
ATOM 925 N N . GLU B 1 9 ? 9.375 0.492 -9.766 1 93.5 9 GLU B N 1
ATOM 926 C CA . GLU B 1 9 ? 7.941 0.389 -9.531 1 93.5 9 GLU B CA 1
ATOM 927 C C . GLU B 1 9 ? 7.617 0.557 -8.047 1 93.5 9 GLU B C 1
ATOM 929 O O . GLU B 1 9 ? 6.602 1.166 -7.695 1 93.5 9 GLU B O 1
ATOM 934 N N . ILE B 1 10 ? 8.492 0.066 -7.254 1 94.38 10 ILE B N 1
ATOM 935 C CA . ILE B 1 10 ? 8.312 0.204 -5.812 1 94.38 10 ILE B CA 1
ATOM 936 C C . ILE B 1 10 ? 8.422 1.676 -5.418 1 94.38 10 ILE B C 1
ATOM 938 O O . ILE B 1 10 ? 7.59 2.182 -4.656 1 94.38 10 ILE B O 1
ATOM 942 N N . HIS B 1 11 ? 9.391 2.309 -5.996 1 94.81 11 HIS B N 1
ATOM 943 C CA . HIS B 1 11 ? 9.57 3.725 -5.707 1 94.81 11 HIS B CA 1
ATOM 944 C C . HIS B 1 11 ? 8.344 4.535 -6.113 1 94.81 11 HIS B C 1
ATOM 946 O O . HIS B 1 11 ? 7.91 5.422 -5.375 1 94.81 11 HIS B O 1
ATOM 952 N N . GLU B 1 12 ? 7.816 4.207 -7.242 1 94.75 12 GLU B N 1
ATOM 953 C CA . GLU B 1 12 ? 6.645 4.914 -7.758 1 94.75 12 GLU B CA 1
ATOM 954 C C . GLU B 1 12 ? 5.418 4.652 -6.891 1 94.75 12 GLU B C 1
ATOM 956 O O . GLU B 1 12 ? 4.656 5.57 -6.59 1 94.75 12 GLU B O 1
ATOM 961 N N . LEU B 1 13 ? 5.273 3.443 -6.531 1 95.88 13 LEU B N 1
ATOM 962 C CA . LEU B 1 13 ? 4.156 3.064 -5.672 1 95.88 13 LEU B CA 1
ATOM 963 C C . LEU B 1 13 ? 4.254 3.756 -4.316 1 95.88 13 LEU B C 1
ATOM 965 O O . LEU B 1 13 ? 3.262 4.289 -3.814 1 95.88 13 LEU B O 1
ATOM 969 N N . ASN B 1 14 ? 5.43 3.75 -3.756 1 95.06 14 ASN B N 1
ATOM 970 C CA . ASN B 1 14 ? 5.66 4.445 -2.494 1 95.06 14 ASN B CA 1
ATOM 971 C C . ASN B 1 14 ? 5.289 5.926 -2.594 1 95.06 14 ASN B C 1
ATOM 973 O O . ASN B 1 14 ? 4.566 6.445 -1.742 1 95.06 14 ASN B O 1
ATOM 977 N N . LEU B 1 15 ? 5.738 6.531 -3.664 1 96.19 15 LEU B N 1
ATOM 978 C CA . LEU B 1 15 ? 5.508 7.965 -3.816 1 96.19 15 LEU B CA 1
ATOM 979 C C . LEU B 1 15 ? 4.023 8.258 -3.994 1 96.19 15 LEU B C 1
ATOM 981 O O . LEU B 1 15 ? 3.49 9.18 -3.369 1 96.19 15 LEU B O 1
ATOM 985 N N . THR B 1 16 ? 3.369 7.516 -4.832 1 95.69 16 THR B N 1
ATOM 986 C CA . THR B 1 16 ? 1.944 7.699 -5.082 1 95.69 16 THR B CA 1
ATOM 987 C C . THR B 1 16 ? 1.144 7.531 -3.793 1 95.69 16 THR B C 1
ATOM 989 O O . THR B 1 16 ? 0.205 8.289 -3.535 1 95.69 16 THR B O 1
ATOM 992 N N . TYR B 1 17 ? 1.516 6.594 -2.996 1 96.19 17 TYR B N 1
ATOM 993 C CA . TYR B 1 17 ? 0.835 6.363 -1.727 1 96.19 17 TYR B CA 1
ATOM 994 C C . TYR B 1 17 ? 1.014 7.551 -0.788 1 96.19 17 TYR B C 1
ATOM 996 O O . TYR B 1 17 ? 0.053 8.008 -0.166 1 96.19 17 TYR B O 1
ATOM 1004 N N . LEU B 1 18 ? 2.18 8.031 -0.703 1 96.88 18 LEU B N 1
ATOM 1005 C CA . LEU B 1 18 ? 2.49 9.148 0.188 1 96.88 18 LEU B CA 1
ATOM 1006 C C . LEU B 1 18 ? 1.75 10.406 -0.24 1 96.88 18 LEU B C 1
ATOM 1008 O O . LEU B 1 18 ? 1.193 11.125 0.599 1 96.88 18 LEU B O 1
ATOM 1012 N N . LEU B 1 19 ? 1.73 10.664 -1.525 1 96.69 19 LEU B N 1
ATOM 1013 C CA . LEU B 1 19 ? 1.031 11.836 -2.045 1 96.69 19 LEU B CA 1
ATOM 1014 C C . LEU B 1 19 ? -0.47 11.727 -1.801 1 96.69 19 LEU B C 1
ATOM 1016 O O . LEU B 1 19 ? -1.111 12.703 -1.399 1 96.69 19 LEU B O 1
ATOM 1020 N N . LEU B 1 20 ? -0.986 10.562 -1.973 1 96.12 20 LEU B N 1
ATOM 1021 C CA . LEU B 1 20 ? -2.402 10.344 -1.712 1 96.12 20 LEU B CA 1
ATOM 1022 C C . LEU B 1 20 ? -2.723 10.539 -0.234 1 96.12 20 LEU B C 1
ATOM 1024 O O . LEU B 1 20 ? -3.721 11.172 0.11 1 96.12 20 LEU B O 1
ATOM 1028 N N . ALA B 1 21 ? -1.857 9.984 0.58 1 96.5 21 ALA B N 1
ATOM 1029 C CA . ALA B 1 21 ? -2.045 10.125 2.021 1 96.5 21 ALA B CA 1
ATOM 1030 C C . ALA B 1 21 ? -2.076 11.594 2.426 1 96.5 21 ALA B C 1
ATOM 1032 O O . ALA B 1 21 ? -2.947 12.016 3.191 1 96.5 21 ALA B O 1
ATOM 1033 N N . GLN B 1 22 ? -1.182 12.312 1.944 1 96.31 22 GLN B N 1
ATOM 1034 C CA . GLN B 1 22 ? -1.132 13.742 2.246 1 96.31 22 GLN B CA 1
ATOM 1035 C C . GLN B 1 22 ? -2.402 14.445 1.779 1 96.31 22 GLN B C 1
ATOM 1037 O O . GLN B 1 22 ? -2.963 15.266 2.506 1 96.31 22 GLN B O 1
ATOM 1042 N N . ARG B 1 23 ? -2.773 14.164 0.621 1 95 23 ARG B N 1
ATOM 1043 C CA . ARG B 1 23 ? -3.984 14.766 0.074 1 95 23 ARG B CA 1
ATOM 1044 C C . ARG B 1 23 ? -5.203 14.414 0.922 1 95 23 ARG B C 1
ATOM 1046 O O . ARG B 1 23 ? -6.012 15.289 1.244 1 95 23 ARG B O 1
ATOM 1053 N N . LEU B 1 24 ? -5.324 13.164 1.284 1 95.81 24 LEU B N 1
ATOM 1054 C CA . LEU B 1 24 ? -6.441 12.719 2.105 1 95.81 24 LEU B CA 1
ATOM 1055 C C . LEU B 1 24 ? -6.453 13.438 3.449 1 95.81 24 LEU B C 1
ATOM 1057 O O . LEU B 1 24 ? -7.512 13.852 3.926 1 95.81 24 LEU B O 1
ATOM 1061 N N . ILE B 1 25 ? -5.309 13.555 3.998 1 96.94 25 ILE B N 1
ATOM 1062 C CA . ILE B 1 25 ? -5.184 14.203 5.301 1 96.94 25 ILE B CA 1
ATOM 1063 C C . ILE B 1 25 ? -5.555 15.68 5.18 1 96.94 25 ILE B C 1
ATOM 1065 O O . ILE B 1 25 ? -6.238 16.219 6.051 1 96.94 25 ILE B O 1
ATOM 1069 N N . SER B 1 26 ? -5.168 16.312 4.113 1 95.75 26 SER B N 1
ATOM 1070 C CA . SER B 1 26 ? -5.438 17.719 3.895 1 95.75 26 SER B CA 1
ATOM 1071 C C . SER B 1 26 ? -6.922 17.984 3.666 1 95.75 26 SER B C 1
ATOM 1073 O O . SER B 1 26 ? -7.453 19.016 4.082 1 95.75 26 SER B O 1
ATOM 1075 N N . GLU B 1 27 ? -7.555 17.062 3.027 1 94 27 GLU B N 1
ATOM 1076 C CA . GLU B 1 27 ? -8.969 17.219 2.713 1 94 27 GLU B CA 1
ATOM 1077 C C . GLU B 1 27 ? -9.844 16.969 3.939 1 94 27 GLU B C 1
ATOM 1079 O O . GLU B 1 27 ? -10.727 17.766 4.262 1 94 27 GLU B O 1
ATOM 1084 N N . ASP B 1 28 ? -9.641 15.82 4.551 1 95.75 28 ASP B N 1
ATOM 1085 C CA . ASP B 1 28 ? -10.352 15.422 5.762 1 95.75 28 ASP B CA 1
ATOM 1086 C C . ASP B 1 28 ? -9.484 14.523 6.641 1 95.75 28 ASP B C 1
ATOM 1088 O O . ASP B 1 28 ? -9.43 13.312 6.441 1 95.75 28 ASP B O 1
ATOM 1092 N N . ARG B 1 29 ? -8.922 15.102 7.586 1 96.19 29 ARG B N 1
ATOM 1093 C CA . ARG B 1 29 ? -7.941 14.422 8.43 1 96.19 29 ARG B CA 1
ATOM 1094 C C . ARG B 1 29 ? -8.562 13.219 9.133 1 96.19 29 ARG B C 1
ATOM 1096 O O . ARG B 1 29 ? -7.953 12.148 9.188 1 96.19 29 ARG B O 1
ATOM 1103 N N . VAL B 1 30 ? -9.758 13.461 9.664 1 96.25 30 VAL B N 1
ATOM 1104 C CA . VAL B 1 30 ? -10.414 12.414 10.445 1 96.25 30 VAL B CA 1
ATOM 1105 C C . VAL B 1 30 ? -10.711 11.211 9.547 1 96.25 30 VAL B C 1
ATOM 1107 O O . VAL B 1 30 ? -10.375 10.078 9.883 1 96.25 30 VAL B O 1
ATOM 1110 N N . ALA B 1 31 ? -11.25 11.484 8.469 1 94.38 31 ALA B N 1
ATOM 1111 C CA . ALA B 1 31 ? -11.555 10.414 7.523 1 94.38 31 ALA B CA 1
ATOM 1112 C C . ALA B 1 31 ? -10.273 9.75 7.02 1 94.38 31 ALA B C 1
ATOM 1114 O O . ALA B 1 31 ? -10.234 8.523 6.844 1 94.38 31 ALA B O 1
ATOM 1115 N N . ALA B 1 32 ? -9.258 10.562 6.797 1 95.62 32 ALA B N 1
ATOM 1116 C CA . ALA B 1 32 ? -7.992 10.062 6.273 1 95.62 32 ALA B CA 1
ATOM 1117 C C . ALA B 1 32 ? -7.363 9.055 7.234 1 95.62 32 ALA B C 1
ATOM 1119 O O . ALA B 1 32 ? -6.867 8.008 6.809 1 95.62 32 ALA B O 1
ATOM 1120 N N . LYS B 1 33 ? -7.438 9.344 8.469 1 95.69 33 LYS B N 1
ATOM 1121 C CA . LYS B 1 33 ? -6.84 8.461 9.461 1 95.69 33 LYS B CA 1
ATOM 1122 C C . LYS B 1 33 ? -7.52 7.094 9.469 1 95.69 33 LYS B C 1
ATOM 1124 O O . LYS B 1 33 ? -6.859 6.066 9.625 1 95.69 33 LYS B O 1
ATOM 1129 N N . PHE B 1 34 ? -8.766 7.113 9.25 1 92.25 34 PHE B N 1
ATOM 1130 C CA . PHE B 1 34 ? -9.516 5.863 9.203 1 92.25 34 PHE B CA 1
ATOM 1131 C C . PHE B 1 34 ? -9.219 5.105 7.914 1 92.25 34 PHE B C 1
ATOM 1133 O O . PHE B 1 34 ? -9.023 3.887 7.938 1 92.25 34 PHE B O 1
ATOM 1140 N N . ARG B 1 35 ? -9.141 5.859 6.785 1 90.62 35 ARG B N 1
ATOM 1141 C CA . ARG B 1 35 ? -8.906 5.227 5.492 1 90.62 35 ARG B CA 1
ATOM 1142 C C . ARG B 1 35 ? -7.496 4.652 5.406 1 90.62 35 ARG B C 1
ATOM 1144 O O . ARG B 1 35 ? -7.301 3.557 4.871 1 90.62 35 ARG B O 1
ATOM 1151 N N . LEU B 1 36 ? -6.594 5.395 5.941 1 94 36 LEU B N 1
ATOM 1152 C CA . LEU B 1 36 ? -5.184 5.023 5.867 1 94 36 LEU B CA 1
ATOM 1153 C C . LEU B 1 36 ? -4.801 4.125 7.039 1 94 36 LEU B C 1
ATOM 1155 O O . LEU B 1 36 ? -3.717 3.535 7.043 1 94 36 LEU B O 1
ATOM 1159 N N . LYS B 1 37 ? -5.582 4.051 8.016 1 91.5 37 LYS B N 1
ATOM 1160 C CA . LYS B 1 37 ? -5.348 3.295 9.25 1 91.5 37 LYS B CA 1
ATOM 1161 C C . LYS B 1 37 ? -4.109 3.805 9.977 1 91.5 37 LYS B C 1
ATOM 1163 O O . LYS B 1 37 ? -3.221 3.023 10.32 1 91.5 37 LYS B O 1
ATOM 1168 N N . ILE B 1 38 ? -4.117 5.02 10.242 1 94.44 38 ILE B N 1
ATOM 1169 C CA . ILE B 1 38 ? -2.973 5.641 10.898 1 94.44 38 ILE B CA 1
ATOM 1170 C C . ILE B 1 38 ? -3.447 6.457 12.094 1 94.44 38 ILE B C 1
ATOM 1172 O O . ILE B 1 38 ? -4.617 6.84 12.172 1 94.44 38 ILE B O 1
ATOM 1176 N N . ASP B 1 39 ? -2.494 6.605 13.008 1 94.44 39 ASP B N 1
ATOM 1177 C CA . ASP B 1 39 ? -2.814 7.406 14.18 1 94.44 39 ASP B CA 1
ATOM 1178 C C . ASP B 1 39 ? -2.455 8.875 13.961 1 94.44 39 ASP B C 1
ATOM 1180 O O . ASP B 1 39 ? -2.002 9.25 12.883 1 94.44 39 ASP B O 1
ATOM 1184 N N . ASP B 1 40 ? -2.695 9.719 14.984 1 96 40 ASP B N 1
ATOM 1185 C CA . ASP B 1 40 ? -2.465 11.156 14.891 1 96 40 ASP B CA 1
ATOM 1186 C C . ASP B 1 40 ? -0.992 11.461 14.633 1 96 40 ASP B C 1
ATOM 1188 O O . ASP B 1 40 ? -0.667 12.375 13.867 1 96 40 ASP B O 1
ATOM 1192 N N . GLU B 1 41 ? -0.187 10.688 15.219 1 95.06 41 GLU B N 1
ATOM 1193 C CA . GLU B 1 41 ? 1.246 10.914 15.062 1 95.06 41 GLU B CA 1
ATOM 1194 C C . GLU B 1 41 ? 1.687 10.688 13.617 1 95.06 41 GLU B C 1
ATOM 1196 O O . GLU B 1 41 ? 2.43 11.5 13.062 1 95.06 41 GLU B O 1
ATOM 1201 N N . MET B 1 42 ? 1.231 9.648 13.078 1 96 42 MET B N 1
ATOM 1202 C CA . MET B 1 42 ? 1.559 9.344 11.688 1 96 42 MET B CA 1
ATOM 1203 C C . MET B 1 42 ? 0.949 10.383 10.742 1 96 42 MET B C 1
ATOM 1205 O O . MET B 1 42 ? 1.595 10.82 9.789 1 96 42 MET B O 1
ATOM 1209 N N . ALA B 1 43 ? -0.268 10.75 11.039 1 97 43 ALA B N 1
ATOM 1210 C CA . ALA B 1 43 ? -0.916 11.773 10.219 1 97 43 ALA B CA 1
ATOM 1211 C C . ALA B 1 43 ? -0.124 13.078 10.242 1 97 43 ALA B C 1
ATOM 1213 O O . ALA B 1 43 ? 0.061 13.719 9.203 1 97 43 ALA B O 1
ATOM 1214 N N . ASP B 1 44 ? 0.34 13.461 11.398 1 96.69 44 ASP B N 1
ATOM 1215 C CA . ASP B 1 44 ? 1.141 14.68 11.531 1 96.69 44 ASP B CA 1
ATOM 1216 C C . ASP B 1 44 ? 2.428 14.578 10.719 1 96.69 44 ASP B C 1
ATOM 1218 O O . ASP B 1 44 ? 2.789 15.516 10.008 1 96.69 44 ASP B O 1
ATOM 1222 N N . LEU B 1 45 ? 3.062 13.477 10.836 1 95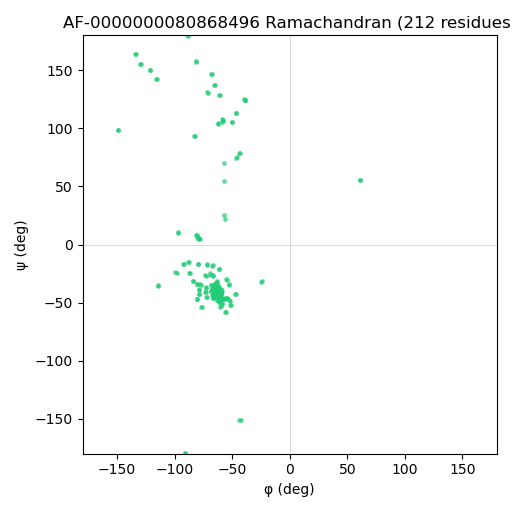.94 45 LEU B N 1
ATOM 1223 C CA . LEU B 1 45 ? 4.309 13.266 10.102 1 95.94 45 LEU B CA 1
ATOM 1224 C C . LEU B 1 45 ? 4.082 13.375 8.602 1 95.94 45 LEU B C 1
ATOM 1226 O O . LEU B 1 45 ? 4.781 14.133 7.918 1 95.94 45 LEU B O 1
ATOM 1230 N N . LEU B 1 46 ? 3.152 12.648 8.102 1 96.62 46 LEU B N 1
ATOM 1231 C CA . LEU B 1 46 ? 2.887 12.609 6.668 1 96.62 46 LEU B CA 1
ATOM 1232 C C . LEU B 1 46 ? 2.504 13.984 6.148 1 96.62 46 LEU B C 1
ATOM 1234 O O . LEU B 1 46 ? 2.891 14.367 5.043 1 96.62 46 LEU B O 1
ATOM 1238 N N . GLN B 1 47 ? 1.777 14.664 6.898 1 96.94 47 GLN B N 1
ATOM 1239 C CA . GLN B 1 47 ? 1.319 15.992 6.496 1 96.94 47 GLN B CA 1
ATOM 1240 C C . GLN B 1 47 ? 2.486 16.969 6.406 1 96.94 47 GLN B C 1
ATOM 1242 O O . GLN B 1 47 ? 2.465 17.891 5.59 1 96.94 47 GLN B O 1
ATOM 1247 N N . GLU B 1 48 ? 3.426 16.703 7.125 1 95.62 48 GLU B N 1
ATOM 1248 C CA . GLU B 1 48 ? 4.52 17.656 7.242 1 95.62 48 GLU B CA 1
ATOM 1249 C C . GLU B 1 48 ? 5.617 17.375 6.223 1 95.62 48 GLU B C 1
ATOM 1251 O O . GLU B 1 48 ? 6.492 18.219 5.992 1 95.62 48 GLU B O 1
ATOM 1256 N N . LEU B 1 49 ? 5.613 16.25 5.684 1 95.5 49 LEU B N 1
ATOM 1257 C CA . LEU B 1 49 ? 6.66 15.898 4.727 1 95.5 49 LEU B CA 1
ATOM 1258 C C . LEU B 1 49 ? 6.629 16.844 3.525 1 95.5 49 LEU B C 1
ATOM 1260 O O . LEU B 1 49 ? 5.566 17.078 2.949 1 95.5 49 LEU B O 1
ATOM 1264 N N . ASN B 1 50 ? 7.715 17.406 3.189 1 94.94 50 ASN B N 1
ATOM 1265 C CA . ASN B 1 50 ? 7.832 18.203 1.971 1 94.94 50 ASN B CA 1
ATOM 1266 C C . ASN B 1 50 ? 8.227 17.328 0.776 1 94.94 50 ASN B C 1
ATOM 1268 O O . ASN B 1 50 ? 8.414 16.125 0.916 1 94.94 50 ASN B O 1
ATOM 1272 N N . ALA B 1 51 ? 8.336 17.938 -0.311 1 93.94 51 ALA B N 1
ATOM 1273 C CA . ALA B 1 51 ? 8.57 17.203 -1.551 1 93.94 51 ALA B CA 1
ATOM 1274 C C . ALA B 1 51 ? 9.867 16.391 -1.473 1 93.94 51 ALA B C 1
ATOM 1276 O O . ALA B 1 51 ? 9.906 15.234 -1.889 1 93.94 51 ALA B O 1
ATOM 1277 N N . ARG B 1 52 ? 10.898 16.953 -0.911 1 94 52 ARG B N 1
ATOM 1278 C CA . ARG B 1 52 ? 12.195 16.297 -0.801 1 94 52 ARG B CA 1
ATOM 1279 C C . ARG B 1 52 ? 12.102 15.062 0.099 1 94 52 ARG B C 1
ATOM 1281 O O . ARG B 1 52 ? 12.648 14.008 -0.228 1 94 52 ARG B O 1
ATOM 1288 N N . GLN B 1 53 ? 11.453 15.211 1.211 1 93.81 53 GLN B N 1
ATOM 1289 C CA . GLN B 1 53 ? 11.305 14.125 2.17 1 93.81 53 GLN B CA 1
ATOM 1290 C C . GLN B 1 53 ? 10.43 13.008 1.604 1 93.81 53 GLN B C 1
ATOM 1292 O O . GLN B 1 53 ? 10.703 11.82 1.833 1 93.81 53 GLN B O 1
ATOM 1297 N N . LEU B 1 54 ? 9.391 13.422 0.878 1 96 54 LEU B N 1
ATOM 1298 C CA . LEU B 1 54 ? 8.547 12.438 0.205 1 96 54 LEU B CA 1
ATOM 1299 C C . LEU B 1 54 ? 9.359 11.602 -0.775 1 96 54 LEU B C 1
ATOM 1301 O O . LEU B 1 54 ? 9.234 10.375 -0.81 1 96 54 LEU B O 1
ATOM 1305 N N . MET B 1 55 ? 10.172 12.258 -1.542 1 95.62 5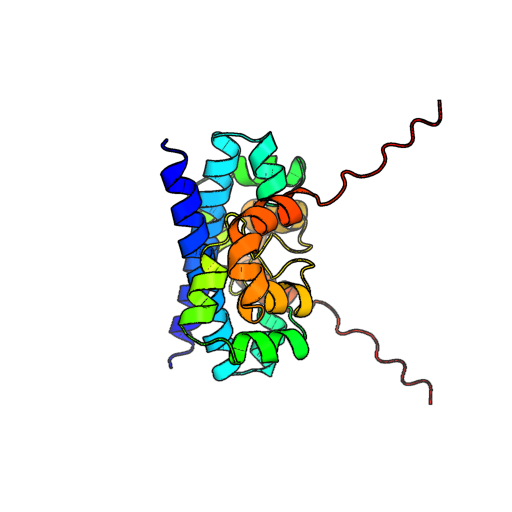5 MET B N 1
ATOM 1306 C CA . MET B 1 55 ? 11 11.562 -2.527 1 95.62 55 MET B CA 1
ATOM 1307 C C . MET B 1 55 ? 12.008 10.641 -1.843 1 95.62 55 MET B C 1
ATOM 1309 O O . MET B 1 55 ? 12.211 9.508 -2.277 1 95.62 55 MET B O 1
ATOM 1313 N N . LYS B 1 56 ? 12.539 11.141 -0.833 1 93.75 56 LYS B N 1
ATOM 1314 C CA . LYS B 1 56 ? 13.508 10.344 -0.087 1 93.75 56 LYS B CA 1
ATOM 1315 C C . LYS B 1 56 ? 12.867 9.07 0.462 1 93.75 56 LYS B C 1
ATOM 1317 O O . LYS B 1 56 ? 13.406 7.977 0.3 1 93.75 56 LYS B O 1
ATOM 1322 N N . LEU B 1 57 ? 11.797 9.242 1.07 1 93.94 57 LEU B N 1
ATOM 1323 C CA . LEU B 1 57 ? 11.078 8.117 1.666 1 93.94 57 LEU B CA 1
ATOM 1324 C C . LEU B 1 57 ? 10.594 7.148 0.591 1 93.94 57 LEU B C 1
ATOM 1326 O O . LEU B 1 57 ? 10.539 5.938 0.818 1 93.94 57 LEU B O 1
ATOM 1330 N N . SER B 1 58 ? 10.234 7.699 -0.604 1 95 58 SER B N 1
ATOM 1331 C CA . SER B 1 58 ? 9.703 6.871 -1.678 1 95 58 SER B CA 1
ATOM 1332 C C . SER B 1 58 ? 10.789 6 -2.299 1 95 58 SER B C 1
ATOM 1334 O O . SER B 1 58 ? 10.492 4.984 -2.938 1 95 58 SER B O 1
ATOM 1336 N N . ARG B 1 59 ? 12.047 6.336 -2.082 1 92.19 59 ARG B N 1
ATOM 1337 C CA . ARG B 1 59 ? 13.141 5.684 -2.787 1 92.19 59 ARG B CA 1
ATOM 1338 C C . ARG B 1 59 ? 13.75 4.566 -1.942 1 92.19 59 ARG B C 1
ATOM 1340 O O . ARG B 1 59 ? 14.797 4.02 -2.287 1 92.19 59 ARG B O 1
ATOM 1347 N N . VAL B 1 60 ? 13.062 4.281 -0.9 1 86.56 60 VAL B N 1
ATOM 1348 C CA . VAL B 1 60 ? 13.5 3.094 -0.169 1 86.56 60 VAL B CA 1
ATOM 1349 C C . VAL B 1 60 ? 13.234 1.845 -1.005 1 86.56 60 VAL B C 1
ATOM 1351 O O . VAL B 1 60 ? 12.273 1.8 -1.776 1 86.56 60 VAL B O 1
ATOM 1354 N N . ASN B 1 61 ? 14.047 0.818 -0.936 1 85.69 61 ASN B N 1
ATOM 1355 C CA . ASN B 1 61 ? 13.961 -0.373 -1.774 1 85.69 61 ASN B CA 1
ATOM 1356 C C . ASN B 1 61 ? 12.906 -1.347 -1.254 1 85.69 61 ASN B C 1
ATOM 1358 O O . ASN B 1 61 ? 12.758 -2.449 -1.785 1 85.69 61 ASN B O 1
ATOM 1362 N N . GLN B 1 62 ? 12.172 -0.79 -0.238 1 87.56 62 GLN B N 1
ATOM 1363 C CA . GLN B 1 62 ? 11.109 -1.62 0.322 1 87.56 62 GLN B CA 1
ATOM 1364 C C . GLN B 1 62 ? 9.75 -0.938 0.191 1 87.56 62 GLN B C 1
ATOM 1366 O O . GLN B 1 62 ? 9.672 0.291 0.144 1 87.56 62 GLN B O 1
ATOM 1371 N N . LEU B 1 63 ? 8.766 -1.763 0.087 1 92 63 LEU B N 1
ATOM 1372 C CA . LEU B 1 63 ? 7.414 -1.22 0.115 1 92 63 LEU B CA 1
ATOM 1373 C C . LEU B 1 63 ? 7.102 -0.612 1.478 1 92 63 LEU B C 1
ATOM 1375 O O . LEU B 1 63 ? 7.402 -1.209 2.514 1 92 63 LEU B O 1
ATOM 1379 N N . LEU B 1 64 ? 6.465 0.564 1.429 1 91.5 64 LEU B N 1
ATOM 1380 C CA . LEU B 1 64 ? 6.109 1.237 2.674 1 91.5 64 LEU B CA 1
ATOM 1381 C C . LEU B 1 64 ? 4.789 0.704 3.221 1 91.5 64 LEU B C 1
ATOM 1383 O O . LEU B 1 64 ? 4.547 0.759 4.43 1 91.5 64 LEU B O 1
ATOM 1387 N N . CYS B 1 65 ? 3.945 0.304 2.33 1 91.25 65 CYS B N 1
ATOM 1388 C CA . CYS B 1 65 ? 2.633 -0.194 2.725 1 91.25 65 CYS B CA 1
ATOM 1389 C C . CYS B 1 65 ? 2.479 -1.668 2.369 1 91.25 65 CYS B C 1
ATOM 1391 O O . CYS B 1 65 ? 3.045 -2.135 1.379 1 91.25 65 CYS B O 1
ATOM 1393 N N . HIS B 1 66 ? 1.828 -2.395 3.211 1 90.69 66 HIS B N 1
ATOM 1394 C CA . HIS B 1 66 ? 1.652 -3.834 3.053 1 90.69 66 HIS B CA 1
ATOM 1395 C C . HIS B 1 66 ? 0.207 -4.242 3.314 1 90.69 66 HIS B C 1
ATOM 1397 O O . HIS B 1 66 ? -0.586 -3.447 3.82 1 90.69 66 HIS B O 1
ATOM 1403 N N . PHE B 1 67 ? 0.068 -5.48 2.803 1 87.12 67 PHE B N 1
ATOM 1404 C CA . PHE B 1 67 ? -1.277 -5.992 3.035 1 87.12 67 PHE B CA 1
ATOM 1405 C C . PHE B 1 67 ? -1.598 -6.016 4.527 1 87.12 67 PHE B C 1
ATOM 1407 O O . PHE B 1 67 ? -0.769 -6.434 5.336 1 87.12 67 PHE B O 1
ATOM 1414 N N . GLY B 1 68 ? -2.373 -5.16 4.957 1 71.19 68 GLY B N 1
ATOM 1415 C CA . GLY B 1 68 ? -2.775 -5.09 6.355 1 71.19 68 GLY B CA 1
ATOM 1416 C C . GLY B 1 68 ? -3.109 -6.445 6.945 1 71.19 68 GLY B C 1
ATOM 1417 O O . GLY B 1 68 ? -2.572 -7.469 6.516 1 71.19 68 GLY B O 1
ATOM 1418 N N . HIS B 1 69 ? -4.004 -6.344 7.898 1 67.25 69 HIS B N 1
ATOM 1419 C CA . HIS B 1 69 ? -4.402 -7.52 8.664 1 67.25 69 HIS B CA 1
ATOM 1420 C C . HIS B 1 69 ? -5.41 -8.367 7.891 1 67.25 69 HIS B C 1
ATOM 1422 O O . HIS B 1 69 ? -5.832 -9.422 8.367 1 67.25 69 HIS B O 1
ATOM 1428 N N . ASP B 1 70 ? -5.594 -7.914 6.738 1 71.56 70 ASP B N 1
ATOM 1429 C CA . ASP B 1 70 ? -6.562 -8.703 5.984 1 71.56 70 ASP B CA 1
ATOM 1430 C C . ASP B 1 70 ? -5.977 -10.062 5.594 1 71.56 70 ASP B C 1
ATOM 1432 O O . ASP B 1 70 ? -4.852 -10.141 5.102 1 71.56 70 ASP B O 1
ATOM 1436 N N . SER B 1 71 ? -6.75 -10.992 5.883 1 78.81 71 SER B N 1
ATOM 1437 C CA . SER B 1 71 ? -6.363 -12.359 5.551 1 78.81 71 SER B CA 1
ATOM 1438 C C . SER B 1 71 ? -6.66 -12.672 4.09 1 78.81 71 SER B C 1
ATOM 1440 O O . SER B 1 71 ? -7.453 -11.984 3.447 1 78.81 71 SER B O 1
ATOM 1442 N N . ALA B 1 72 ? -5.969 -13.625 3.631 1 88.81 72 ALA B N 1
ATOM 1443 C CA . ALA B 1 72 ? -6.25 -14.148 2.297 1 88.81 72 ALA B CA 1
ATOM 1444 C C . ALA B 1 72 ? -7.727 -14.508 2.15 1 88.81 72 ALA B C 1
ATOM 1446 O O . ALA B 1 72 ? -8.32 -14.305 1.089 1 88.81 72 ALA B O 1
ATOM 1447 N N . GLU B 1 73 ? -8.25 -14.969 3.244 1 86.25 73 GLU B N 1
ATOM 1448 C CA . GLU B 1 73 ? -9.648 -15.375 3.229 1 86.25 73 GLU B CA 1
ATOM 1449 C C . GLU B 1 73 ? -10.57 -14.18 2.984 1 86.25 73 GLU B C 1
ATOM 1451 O O . GLU B 1 73 ? -11.547 -14.289 2.242 1 86.25 73 GLU B O 1
ATOM 1456 N N . GLN B 1 74 ? -10.312 -13.172 3.547 1 87.44 74 GLN B N 1
ATOM 1457 C CA . GLN B 1 74 ? -11.102 -11.961 3.367 1 87.44 74 GLN B CA 1
ATOM 1458 C C . GLN B 1 74 ? -11.055 -11.477 1.919 1 87.44 74 GLN B C 1
ATOM 1460 O O . GLN B 1 74 ? -12.078 -11.102 1.347 1 87.44 74 GLN B O 1
ATOM 1465 N N . LEU B 1 75 ? -9.93 -11.57 1.323 1 89.88 75 LEU B N 1
ATOM 1466 C CA . LEU B 1 75 ? -9.781 -11.148 -0.064 1 89.88 75 LEU B CA 1
ATOM 1467 C C . LEU B 1 75 ? -10.461 -12.133 -1.01 1 89.88 75 LEU B C 1
ATOM 1469 O O . LEU B 1 75 ? -11.008 -11.734 -2.041 1 89.88 75 LEU B O 1
ATOM 1473 N N . ARG B 1 76 ? -10.359 -13.344 -0.668 1 90.06 76 ARG B N 1
ATOM 1474 C CA . ARG B 1 76 ? -10.992 -14.383 -1.479 1 90.06 76 ARG B CA 1
ATOM 1475 C C . ARG B 1 76 ? -12.5 -14.164 -1.56 1 90.06 76 ARG B C 1
ATOM 1477 O O . ARG B 1 76 ? -13.109 -14.383 -2.607 1 90.06 76 ARG B O 1
ATOM 1484 N N . GLN B 1 77 ? -13.055 -13.758 -0.486 1 87.81 77 GLN B N 1
ATOM 1485 C CA . GLN B 1 77 ? -14.484 -13.5 -0.448 1 87.81 77 GLN B CA 1
ATOM 1486 C C . GLN B 1 77 ? -14.867 -12.367 -1.403 1 87.81 77 GLN B C 1
ATOM 1488 O O . GLN B 1 77 ? -15.953 -12.375 -1.976 1 87.81 77 GLN B O 1
ATOM 1493 N N . LEU B 1 78 ? -14.008 -11.516 -1.547 1 86.31 78 LEU B N 1
ATOM 1494 C CA . LEU B 1 78 ? -14.266 -10.367 -2.416 1 86.31 78 LEU B CA 1
ATOM 1495 C C . LEU B 1 78 ? -14.07 -10.75 -3.881 1 86.31 78 LEU B C 1
ATOM 1497 O O . LEU B 1 78 ? -14.578 -10.062 -4.773 1 86.31 78 LEU B O 1
ATOM 1501 N N . THR B 1 79 ? -13.414 -11.828 -4.133 1 88.38 79 THR B N 1
ATOM 1502 C CA . THR B 1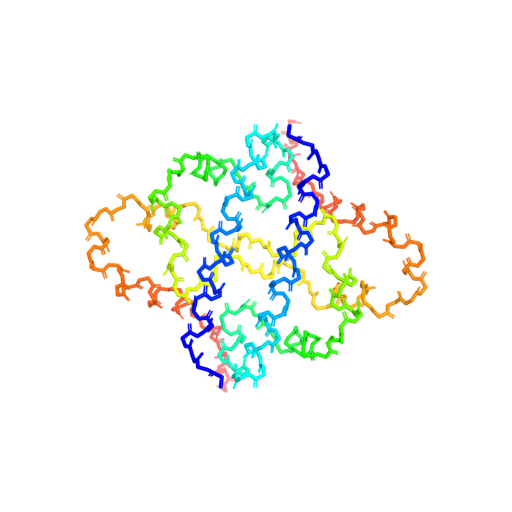 79 ? -13.047 -12.125 -5.516 1 88.38 79 THR B CA 1
ATOM 1503 C C . THR B 1 79 ? -13.766 -13.375 -6.012 1 88.38 79 THR B C 1
ATOM 1505 O O . THR B 1 79 ? -13.93 -13.57 -7.215 1 88.38 79 THR B O 1
ATOM 1508 N N . HIS B 1 80 ? -14.008 -14.383 -5.273 1 79.56 80 HIS B N 1
ATOM 1509 C CA . HIS B 1 80 ? -14.57 -15.656 -5.711 1 79.56 80 HIS B CA 1
ATOM 1510 C C . HIS B 1 80 ? -16.062 -15.727 -5.445 1 79.56 80 HIS B C 1
ATOM 1512 O O . HIS B 1 80 ? -16.75 -16.625 -5.934 1 79.56 80 HIS B O 1
ATOM 1518 N N . ASN B 1 81 ? -16.609 -15 -4.512 1 65.75 81 ASN B N 1
ATOM 1519 C CA . ASN B 1 81 ? -18.031 -15.156 -4.238 1 65.75 81 ASN B CA 1
ATOM 1520 C C . ASN B 1 81 ? -18.891 -14.359 -5.223 1 65.75 81 ASN B C 1
ATOM 1522 O O . ASN B 1 81 ? -18.984 -13.141 -5.109 1 65.75 81 ASN B O 1
ATOM 1526 N N . PRO B 1 82 ? -19.266 -15.008 -6.223 1 55.44 82 PRO B N 1
ATOM 1527 C CA . PRO B 1 82 ? -20.188 -14.383 -7.176 1 55.44 82 PRO B CA 1
ATOM 1528 C C . PRO B 1 82 ? -21.438 -13.805 -6.496 1 55.44 82 PRO B C 1
ATOM 1530 O O . PRO B 1 82 ? -22.016 -12.844 -6.996 1 55.44 82 PRO B O 1
ATOM 1533 N N . ARG B 1 83 ? -22.062 -14.633 -5.719 1 51.47 83 ARG B N 1
ATOM 1534 C CA . ARG B 1 83 ? -23.328 -14.219 -5.129 1 51.47 83 ARG B CA 1
ATOM 1535 C C . ARG B 1 83 ? -23.172 -12.898 -4.371 1 51.47 83 ARG B C 1
ATOM 1537 O O . ARG B 1 83 ? -24.109 -12.086 -4.34 1 51.47 83 ARG B O 1
ATOM 1544 N N . GLU B 1 84 ? -22.172 -12.773 -3.592 1 48.09 84 GLU B N 1
ATOM 1545 C CA . GLU B 1 84 ? -21.938 -11.562 -2.807 1 48.09 84 GLU B CA 1
ATOM 1546 C C . GLU B 1 84 ? -21.562 -10.391 -3.703 1 48.09 84 GLU B C 1
ATOM 1548 O O . GLU B 1 84 ? -21.547 -9.242 -3.258 1 48.09 84 GLU B O 1
ATOM 1553 N N . GLN B 1 85 ? -21 -10.602 -4.848 1 48.62 85 GLN B N 1
ATOM 1554 C CA . GLN B 1 85 ? -20.734 -9.547 -5.824 1 48.62 85 GLN B CA 1
ATOM 1555 C C . GLN B 1 85 ? -22 -8.75 -6.129 1 48.62 85 GLN B C 1
ATOM 1557 O O . GLN B 1 85 ? -21.922 -7.539 -6.367 1 48.62 85 GLN B O 1
ATOM 1562 N N . GLY B 1 86 ? -22.969 -9.461 -6.355 1 43.91 86 GLY B N 1
ATOM 1563 C CA . GLY B 1 86 ? -24.203 -8.711 -6.48 1 43.91 86 GLY B CA 1
ATOM 1564 C C . GLY B 1 86 ? -24.5 -7.832 -5.277 1 43.91 86 GLY B C 1
ATOM 1565 O O . GLY B 1 86 ? -24.875 -6.668 -5.426 1 43.91 86 GLY B O 1
ATOM 1566 N N . LEU B 1 87 ? -24.609 -8.344 -4.016 1 42.44 87 LEU B N 1
ATOM 1567 C CA . LEU B 1 87 ? -24.922 -7.633 -2.777 1 42.44 87 LEU B CA 1
ATOM 1568 C C . LEU B 1 87 ? -23.672 -6.941 -2.227 1 42.44 87 LEU B C 1
ATOM 1570 O O . LEU B 1 87 ? -23.781 -5.895 -1.581 1 42.44 87 LEU B O 1
ATOM 1574 N N . THR B 1 88 ? -22.5 -7.418 -2.342 1 42.59 88 THR B N 1
ATOM 1575 C CA . THR B 1 88 ? -21.25 -7.008 -1.716 1 42.59 88 THR B CA 1
ATOM 1576 C C . THR B 1 88 ? -20.734 -5.715 -2.34 1 42.59 88 THR B C 1
ATOM 1578 O O . THR B 1 88 ? -19.797 -5.094 -1.817 1 42.59 88 THR B O 1
ATOM 1581 N N . GLN B 1 89 ? -21.031 -5.414 -3.471 1 45.06 89 GLN B N 1
ATOM 1582 C CA . GLN B 1 89 ? -20.719 -4.035 -3.826 1 45.06 89 GLN B CA 1
ATOM 1583 C C . GLN B 1 89 ? -21.203 -3.066 -2.752 1 45.06 89 GLN B C 1
ATOM 1585 O O . GLN B 1 89 ? -20.531 -2.082 -2.441 1 45.06 89 GLN B O 1
ATOM 1590 N N . PHE B 1 90 ? -22.359 -3.295 -2.277 1 41.97 90 PHE B N 1
ATOM 1591 C CA . PHE B 1 90 ? -22.891 -2.424 -1.229 1 41.97 90 PHE B CA 1
ATOM 1592 C C . PHE B 1 90 ? -22.156 -2.672 0.089 1 41.97 90 PHE B C 1
ATOM 1594 O O . PHE B 1 90 ? -21.859 -1.73 0.826 1 41.97 90 PHE B O 1
ATOM 1601 N N . HIS B 1 91 ? -21.922 -3.93 0.516 1 46.06 91 HIS B N 1
ATOM 1602 C CA . HIS B 1 91 ? -21.438 -4.301 1.84 1 46.06 91 HIS B CA 1
ATOM 1603 C C . HIS B 1 91 ? -19.938 -4.09 1.951 1 46.06 91 HIS B C 1
ATOM 1605 O O . HIS B 1 91 ? -19.438 -3.705 3.012 1 46.06 91 HIS B O 1
ATOM 1611 N N . ALA B 1 92 ? -19.125 -4.32 1.054 1 42.31 92 ALA B N 1
ATOM 1612 C CA . ALA B 1 92 ? -17.688 -4.129 1.187 1 42.31 92 ALA B CA 1
ATOM 1613 C C . ALA B 1 92 ? -17.359 -2.703 1.624 1 42.31 92 ALA B C 1
ATOM 1615 O O . ALA B 1 92 ? -16.406 -2.479 2.383 1 42.31 92 ALA B O 1
ATOM 1616 N N . SER B 1 93 ? -18.234 -1.768 1.219 1 39.97 93 SER B N 1
ATOM 1617 C CA . SER B 1 93 ? -18.078 -0.417 1.749 1 39.97 93 SER B CA 1
ATOM 1618 C C . SER B 1 93 ? -18.25 -0.393 3.264 1 39.97 93 SER B C 1
ATOM 1620 O O . SER B 1 93 ? -17.609 0.407 3.955 1 39.97 93 SER B O 1
ATOM 1622 N N . LEU B 1 94 ? -19.172 -1.266 3.754 1 43.25 94 LEU B N 1
ATOM 1623 C CA . LEU B 1 94 ? -19.484 -1.216 5.18 1 43.25 94 LEU B CA 1
ATOM 1624 C C . LEU B 1 94 ? -18.422 -1.966 5.988 1 43.25 94 LEU B C 1
ATOM 1626 O O . LEU B 1 94 ? -18.078 -1.554 7.098 1 43.25 94 LEU B O 1
ATOM 1630 N N . LEU B 1 95 ? -18.047 -3.141 5.59 1 40.28 95 LEU B N 1
ATOM 1631 C CA . LEU B 1 95 ? -17.156 -3.965 6.391 1 40.28 95 LEU B CA 1
ATOM 1632 C C . LEU B 1 95 ? -15.828 -3.244 6.641 1 40.28 95 LEU B C 1
ATOM 1634 O O . LEU B 1 95 ? -15.297 -3.287 7.75 1 40.28 95 LEU B O 1
ATOM 1638 N N . MET B 1 96 ? -15.242 -2.764 5.574 1 37.34 96 MET B N 1
ATOM 1639 C CA . MET B 1 96 ? -13.977 -2.078 5.836 1 37.34 96 MET B CA 1
ATOM 1640 C C . MET B 1 96 ? -14.195 -0.876 6.75 1 37.34 96 MET B C 1
ATOM 1642 O O . MET B 1 96 ? -13.242 -0.366 7.344 1 37.34 96 MET B O 1
ATOM 1646 N N . ALA B 1 97 ? -15.43 -0.394 6.789 1 39.31 97 ALA B N 1
ATOM 1647 C CA . ALA B 1 97 ? -15.766 0.707 7.688 1 39.31 97 ALA B CA 1
ATOM 1648 C C . ALA B 1 97 ? -15.922 0.213 9.125 1 39.31 97 ALA B C 1
ATOM 1650 O O . ALA B 1 97 ? -15.727 0.976 10.07 1 39.31 97 ALA B O 1
ATOM 1651 N N . SER B 1 98 ? -16.422 -0.972 9.312 1 38.59 98 SER B N 1
ATOM 1652 C CA . SER B 1 98 ? -16.859 -1.413 10.633 1 38.59 98 SER B CA 1
ATOM 1653 C C . SER B 1 98 ? -15.68 -1.823 11.508 1 38.59 98 SER B C 1
ATOM 1655 O O . SER B 1 98 ? -15.867 -2.443 12.555 1 38.59 98 SER B O 1
ATOM 1657 N N . GLN B 1 99 ? -14.5 -1.7 11.156 1 39.25 99 GLN B N 1
ATOM 1658 C CA . GLN B 1 99 ? -13.555 -2.125 12.188 1 39.25 99 GLN B CA 1
ATOM 1659 C C . GLN B 1 99 ? -13.766 -1.341 13.477 1 39.25 99 GLN B C 1
ATOM 1661 O O . GLN B 1 99 ? -13.789 -0.108 13.469 1 39.25 99 GLN B O 1
ATOM 1666 N N . PRO B 1 100 ? -14.352 -2.023 14.539 1 35.72 100 PRO B N 1
ATOM 1667 C CA . PRO B 1 100 ? -14.781 -1.488 15.836 1 35.72 100 PRO B CA 1
ATOM 1668 C C . PRO B 1 100 ? -13.734 -0.587 16.484 1 35.72 100 PRO B C 1
ATOM 1670 O O . PRO B 1 100 ? -12.531 -0.849 16.359 1 35.72 100 PRO B O 1
ATOM 1673 N N . ALA B 1 101 ? -13.945 0.695 16.641 1 35.22 101 ALA B N 1
ATOM 1674 C CA . ALA B 1 101 ? -13.258 1.615 17.547 1 35.22 101 ALA B CA 1
ATOM 1675 C C . ALA B 1 101 ? -12.977 0.959 18.891 1 35.22 101 ALA B C 1
ATOM 1677 O O . ALA B 1 101 ? -13.766 0.126 19.359 1 35.22 101 ALA B O 1
ATOM 1678 N N . ALA B 1 102 ? -11.734 0.898 19.406 1 33.66 102 ALA B N 1
ATOM 1679 C CA . ALA B 1 102 ? -11.406 0.476 20.766 1 33.66 102 ALA B CA 1
ATOM 1680 C C . ALA B 1 102 ? -12.438 0.993 21.75 1 33.66 102 ALA B C 1
ATOM 1682 O O . ALA B 1 102 ? -12.953 2.107 21.609 1 33.66 102 ALA B O 1
ATOM 1683 N N . ALA B 1 103 ? -13.047 0.054 22.516 1 37.5 103 ALA B N 1
ATOM 1684 C CA . ALA B 1 103 ? -13.859 0.199 23.719 1 37.5 103 ALA B CA 1
ATOM 1685 C C . ALA B 1 103 ? -13.211 1.164 24.719 1 37.5 103 ALA B C 1
ATOM 1687 O O . ALA B 1 103 ? -12.117 0.903 25.219 1 37.5 103 ALA B O 1
ATOM 1688 N N . THR B 1 104 ? -13.25 2.451 24.516 1 30.7 104 THR B N 1
ATOM 1689 C CA . THR B 1 104 ? -12.859 3.35 25.594 1 30.7 104 THR B CA 1
ATOM 1690 C C . THR B 1 104 ? -13.578 2.98 26.891 1 30.7 104 THR B C 1
ATOM 1692 O O . THR B 1 104 ? -14.789 2.787 26.906 1 30.7 104 THR B O 1
ATOM 1695 N N . ALA B 1 105 ? -12.891 2.312 27.984 1 38.97 105 ALA B N 1
ATOM 1696 C CA . ALA B 1 105 ? -13.125 1.991 29.391 1 38.97 105 ALA B CA 1
ATOM 1697 C C . ALA B 1 105 ? -13.727 3.18 30.141 1 38.97 105 ALA B C 1
ATOM 1699 O O . ALA B 1 105 ? -13.086 4.227 30.266 1 38.97 105 ALA B O 1
ATOM 1700 N N . THR B 1 106 ? -15.039 3.387 29.969 1 33.22 106 THR B N 1
ATOM 1701 C CA . THR B 1 106 ? -15.734 4.301 30.875 1 33.22 106 THR B CA 1
ATOM 1702 C C . THR B 1 106 ? -15.562 3.869 32.312 1 33.22 106 THR B C 1
ATOM 1704 O O . THR B 1 106 ? -16.328 3.041 32.844 1 33.22 106 THR B O 1
ATOM 1707 N N . GLU B 1 107 ? -14.562 3.062 32.812 1 30.7 107 GLU B N 1
ATOM 1708 C CA . GLU B 1 107 ? -14.727 2.822 34.25 1 30.7 107 GLU B CA 1
ATOM 1709 C C . GLU B 1 107 ? -14.758 4.137 35.031 1 30.7 107 GLU B C 1
ATOM 1711 O O . GLU B 1 107 ? -13.758 4.852 35.094 1 30.7 107 GLU B O 1
ATOM 1716 N N . ARG B 1 108 ? -15.68 5.25 34.75 1 23.66 108 ARG B N 1
ATOM 1717 C CA . ARG B 1 108 ? -15.914 5.914 36.031 1 23.66 108 ARG B CA 1
ATOM 1718 C C . ARG B 1 108 ? -16.891 5.113 36.875 1 23.66 108 ARG B C 1
ATOM 1720 O O . ARG B 1 108 ? -17.844 4.535 36.375 1 23.66 108 ARG B O 1
#

pLDDT: mean 77.32, std 23.76, range [23.66, 97.0]

InterPro domains:
  IPR023559 Flagellar transcriptional activator FlhD [MF_00725] (1-104)
  IPR023559 Flagellar transcriptional activator FlhD [PF05247] (1-101)
  IPR036194 Flagellar transcriptional activator FlhD superfamily [G3DSA:1.10.4000.10] (1-108)
  IPR036194 Flagellar transcriptional activator FlhD superfamily [SSF63592] (1-98)

Nearest PDB structures (foldseek):
  2avu-assembly1_D  TM=8.981E-01  e=7.717E-07  Escherichia coli
  8j56-assembly1_E  TM=8.924E-01  e=9.152E-07  Cupriavidus necator
  8j56-assembly1_B  TM=8.703E-01  e=1.811E-06  Cupriavidus necator
  1g8e-assembly1_A  TM=7.673E-01  e=9.687E-07  Escherichia coli
  4es4-assembly1_H  TM=9.019E-01  e=9.967E-06  Escherichia coli K-12

Secondary structure (DSSP, 8-state):
--HHHHHHHHHHHHHHHHHHHHHHHHH-HHHHHHHHT--HHHHHHHHH--HHHHHHHHTSSS-SEEE-S--HHHHHHHHH-HHHHHHHHHHHHHHTT-----------/--HHHHHHHHHHHHHHHHHHHHHHHHH-HHHHHHHHT--HHHHHHHHH--HHHHHHHHTSSS-SEEE-S--HHHHHHHHH-HHHHHHHHHHHHHHTT-----------

Organism: NCBI:txid3151122

Solvent-accessible surface area (backbone atoms only — not comparable to full-atom values): 12343 Å² total; per-residue (Å²): 134,64,70,69,56,53,52,51,49,40,21,50,51,34,35,53,50,52,54,48,50,31,50,37,38,70,74,39,45,72,60,27,29,65,64,47,61,46,54,72,64,38,51,53,51,54,60,63,52,47,74,69,39,44,53,53,57,14,62,39,92,58,62,66,52,23,60,48,89,67,47,52,66,61,53,43,53,67,54,68,38,65,75,43,54,73,59,33,67,65,44,56,61,47,59,78,60,55,67,76,72,79,80,76,81,72,78,122,135,64,71,70,55,53,51,51,50,39,22,51,50,35,36,53,49,52,54,48,49,33,51,36,38,72,73,39,47,72,60,27,29,63,63,48,62,46,54,70,65,38,51,54,51,54,61,64,53,47,73,68,39,44,52,54,58,13,61,39,90,58,64,65,51,24,60,50,88,68,46,51,64,60,52,42,54,67,53,70,38,64,76,45,53,73,57,33,66,66,44,56,64,47,57,77,61,55,68,75,72,81,80,76,81,71,80,121